Protein AF-A0A8X8WWY7-F1 (afdb_monomer_lite)

Organism: Salvia splendens (NCBI:txid180675)

Structure (mmCIF, N/CA/C/O backbone):
data_AF-A0A8X8WWY7-F1
#
_entry.id   AF-A0A8X8WWY7-F1
#
loop_
_atom_site.group_PDB
_atom_site.id
_atom_site.type_symbol
_atom_site.label_atom_id
_atom_site.label_alt_id
_atom_site.label_comp_id
_atom_site.label_asym_id
_atom_site.label_entity_id
_atom_site.label_seq_id
_atom_site.pdbx_PDB_ins_code
_atom_site.Cartn_x
_atom_site.Cartn_y
_atom_site.Cartn_z
_atom_site.occupancy
_atom_site.B_iso_or_equiv
_atom_site.auth_seq_id
_atom_site.auth_comp_id
_atom_site.auth_asym_id
_atom_site.auth_atom_id
_atom_site.pdbx_PDB_model_num
ATOM 1 N N . MET A 1 1 ? 3.625 68.767 -40.662 1.00 34.00 1 MET A N 1
ATOM 2 C CA . MET A 1 1 ? 3.073 67.729 -41.566 1.00 34.00 1 MET A CA 1
ATOM 3 C C . MET A 1 1 ? 3.555 66.376 -41.054 1.00 34.00 1 MET A C 1
ATOM 5 O O . MET A 1 1 ? 4.751 66.154 -41.041 1.00 34.00 1 MET A O 1
ATOM 9 N N . HIS A 1 2 ? 2.758 65.692 -40.233 1.00 29.50 2 HIS A N 1
ATOM 10 C CA . HIS A 1 2 ? 1.792 64.633 -40.585 1.00 29.50 2 HIS A CA 1
ATOM 11 C C . HIS A 1 2 ? 2.421 63.269 -40.965 1.00 29.50 2 HIS A C 1
ATOM 13 O O . HIS A 1 2 ? 2.896 63.104 -42.078 1.00 29.50 2 HIS A O 1
ATOM 19 N N . PHE A 1 3 ? 2.260 62.315 -40.025 1.00 39.91 3 PHE A N 1
ATOM 20 C CA . PHE A 1 3 ? 2.009 60.861 -40.161 1.00 39.91 3 PHE A CA 1
ATOM 21 C C . PHE A 1 3 ? 3.121 59.965 -40.753 1.00 39.91 3 PHE A C 1
ATOM 23 O O . PHE A 1 3 ? 3.539 60.133 -41.885 1.00 39.91 3 PHE A O 1
ATOM 30 N N . THR A 1 4 ? 3.543 58.870 -40.102 1.00 34.75 4 THR A N 1
ATOM 31 C CA . THR A 1 4 ? 2.694 57.677 -39.894 1.00 34.75 4 THR A CA 1
ATOM 32 C C . THR A 1 4 ? 3.312 56.623 -38.934 1.00 34.75 4 THR A C 1
ATOM 34 O O . THR A 1 4 ? 4.492 56.321 -39.046 1.00 34.75 4 THR A O 1
ATOM 37 N N . LYS A 1 5 ? 2.431 55.970 -38.138 1.00 39.78 5 LYS A N 1
ATOM 38 C CA . LYS A 1 5 ? 2.432 54.549 -37.665 1.00 39.78 5 LYS A CA 1
ATOM 39 C C . LYS A 1 5 ? 3.508 54.153 -36.626 1.00 39.78 5 LYS A C 1
ATOM 41 O O . LYS A 1 5 ? 4.650 53.934 -36.983 1.00 39.78 5 LYS A O 1
ATOM 46 N N . MET A 1 6 ? 3.260 53.983 -35.320 1.00 48.34 6 MET A N 1
ATOM 47 C CA . MET A 1 6 ? 2.175 53.307 -34.578 1.00 48.34 6 MET A CA 1
ATOM 48 C C . MET A 1 6 ? 1.858 51.890 -35.080 1.00 48.34 6 MET A C 1
ATOM 50 O O . MET A 1 6 ? 0.802 51.719 -35.670 1.00 48.34 6 MET A O 1
ATOM 54 N N . LYS A 1 7 ? 2.754 50.901 -34.869 1.00 43.75 7 LYS A N 1
ATOM 55 C CA . LYS A 1 7 ? 2.466 49.437 -34.907 1.00 43.75 7 LYS A CA 1
ATOM 56 C C . LYS A 1 7 ? 3.553 48.543 -34.250 1.00 43.75 7 LYS A C 1
ATOM 58 O O . LYS A 1 7 ? 3.789 47.442 -34.727 1.00 43.75 7 LYS A O 1
ATOM 63 N N . LEU A 1 8 ? 4.227 48.958 -33.168 1.00 46.22 8 LEU A N 1
ATOM 64 C CA . LEU A 1 8 ? 5.300 48.117 -32.587 1.00 46.22 8 LEU A CA 1
ATOM 65 C C . LEU A 1 8 ? 5.311 47.998 -31.056 1.00 46.22 8 LEU A C 1
ATOM 67 O O . LEU A 1 8 ? 6.353 47.739 -30.473 1.00 46.22 8 LEU A O 1
ATOM 71 N N . ALA A 1 9 ? 4.165 48.173 -30.395 1.00 45.25 9 ALA A N 1
ATOM 72 C CA . ALA A 1 9 ? 4.087 48.042 -28.933 1.00 45.25 9 ALA A CA 1
ATOM 73 C C . ALA A 1 9 ? 3.131 46.939 -28.444 1.00 45.25 9 ALA A C 1
ATOM 75 O O . ALA A 1 9 ? 3.275 46.471 -27.321 1.00 45.25 9 ALA A O 1
ATOM 76 N N . CYS A 1 10 ? 2.190 46.462 -29.270 1.00 44.66 10 CYS A N 1
ATOM 77 C CA . CYS A 1 10 ? 1.188 45.490 -28.806 1.00 44.66 10 CYS A CA 1
ATOM 78 C C . CYS A 1 10 ? 1.575 44.019 -29.020 1.00 44.66 10 CYS A C 1
ATOM 80 O O . CYS A 1 10 ? 0.963 43.158 -28.404 1.00 44.66 10 CYS A O 1
ATOM 82 N N . PHE A 1 11 ? 2.584 43.706 -29.840 1.00 41.56 11 PHE A N 1
ATOM 83 C CA . PHE A 1 11 ? 2.985 42.307 -30.058 1.00 41.56 11 PHE A CA 1
ATOM 84 C C . PHE A 1 11 ? 3.928 41.759 -28.979 1.00 41.56 11 PHE A C 1
ATOM 86 O O . PHE A 1 11 ? 3.969 40.553 -28.773 1.00 41.56 11 PHE A O 1
ATOM 93 N N . VAL A 1 12 ? 4.646 42.623 -28.253 1.00 45.94 12 VAL A N 1
ATOM 94 C CA . VAL A 1 12 ? 5.611 42.177 -27.231 1.00 45.94 12 VAL A CA 1
ATOM 95 C C . VAL A 1 12 ? 4.929 41.891 -25.884 1.00 45.94 12 VAL A C 1
ATOM 97 O O . VAL A 1 12 ? 5.375 41.026 -25.139 1.00 45.94 12 VAL A O 1
ATOM 100 N N . ALA A 1 13 ? 3.801 42.545 -25.590 1.00 45.25 13 ALA A N 1
ATOM 101 C CA . ALA A 1 13 ? 3.108 42.386 -24.309 1.00 45.25 13 ALA A CA 1
ATOM 102 C C . ALA A 1 13 ? 2.216 41.131 -24.225 1.00 45.25 13 ALA A C 1
ATOM 104 O O . ALA A 1 13 ? 2.013 40.605 -23.135 1.00 45.25 13 ALA A O 1
ATOM 105 N N . VAL A 1 14 ? 1.708 40.614 -25.352 1.00 46.47 14 VAL A N 1
ATOM 106 C CA . VAL A 1 14 ? 0.801 39.444 -25.345 1.00 46.47 14 VAL A CA 1
ATOM 107 C C . VAL A 1 14 ? 1.557 38.131 -25.106 1.00 46.47 14 VAL A C 1
ATOM 109 O O . VAL A 1 14 ? 0.990 37.186 -24.567 1.00 46.47 14 VAL A O 1
ATOM 112 N N . VAL A 1 15 ? 2.856 38.080 -25.414 1.00 48.69 15 VAL A N 1
ATOM 113 C CA . VAL A 1 15 ? 3.686 36.884 -25.186 1.00 48.69 15 VAL A CA 1
ATOM 114 C C . VAL A 1 15 ? 4.063 36.722 -23.705 1.00 48.69 15 VAL A C 1
ATOM 116 O O . VAL A 1 15 ? 4.272 35.606 -23.247 1.00 48.69 15 VAL A O 1
ATOM 119 N N . TYR A 1 16 ? 4.076 37.806 -22.922 1.00 44.72 16 TYR A N 1
ATOM 120 C CA . TYR A 1 16 ? 4.489 37.776 -21.511 1.00 44.72 16 TYR A CA 1
ATOM 121 C C . TYR A 1 16 ? 3.379 37.394 -20.515 1.00 44.72 16 TYR A C 1
ATOM 123 O O . TYR A 1 16 ? 3.664 37.230 -19.331 1.00 44.72 16 TYR A O 1
ATOM 131 N N . ALA A 1 17 ? 2.125 37.252 -20.962 1.00 49.03 17 ALA A N 1
ATOM 132 C CA . ALA A 1 17 ? 0.985 36.971 -20.080 1.00 49.03 17 ALA A CA 1
ATOM 133 C C . ALA A 1 17 ? 0.576 35.489 -20.019 1.00 49.03 17 ALA A C 1
ATOM 135 O O . ALA A 1 17 ? -0.199 35.112 -19.143 1.00 49.03 17 ALA A O 1
ATOM 136 N N . PHE A 1 18 ? 1.118 34.631 -20.886 1.00 54.12 18 PHE A N 1
ATOM 137 C CA . PHE A 1 18 ? 1.066 33.188 -20.664 1.00 54.12 18 PHE A CA 1
ATOM 138 C C . PHE A 1 18 ? 2.284 32.803 -19.834 1.00 54.12 18 PHE A C 1
ATOM 140 O O . PHE A 1 18 ? 3.313 32.381 -20.356 1.00 54.12 18 PHE A O 1
ATOM 147 N N . GLY A 1 19 ? 2.172 32.995 -18.517 1.00 52.19 19 GLY A N 1
ATOM 148 C CA . GLY A 1 19 ? 3.044 32.293 -17.590 1.00 52.19 19 GLY A CA 1
ATOM 149 C C . GLY A 1 19 ? 3.004 30.815 -17.961 1.00 52.19 19 GLY A C 1
ATOM 150 O O . GLY A 1 19 ? 1.925 30.225 -18.013 1.00 52.19 19 GLY A O 1
ATOM 151 N N . LEU A 1 20 ? 4.164 30.246 -18.286 1.00 45.72 20 LEU A N 1
ATOM 152 C CA . LEU A 1 20 ? 4.316 28.803 -18.363 1.00 45.72 20 LEU A CA 1
ATOM 153 C C . LEU A 1 20 ? 3.877 28.267 -17.003 1.00 45.72 20 LEU A C 1
ATOM 1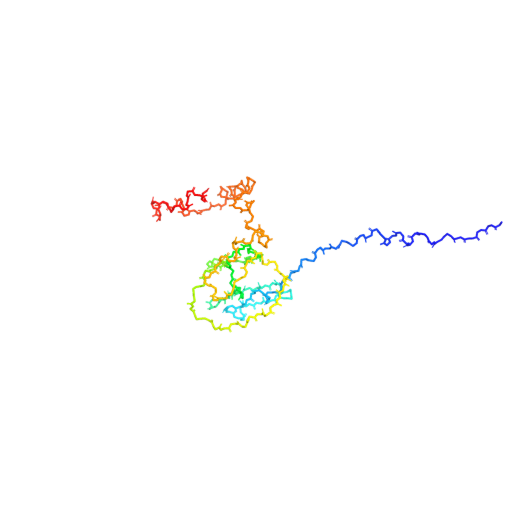55 O O . LEU A 1 20 ? 4.590 28.410 -16.009 1.00 45.72 20 LEU A O 1
ATOM 159 N N . VAL A 1 21 ? 2.674 27.697 -16.958 1.00 45.50 21 VAL A N 1
ATOM 160 C CA . VAL A 1 21 ? 2.319 26.733 -15.930 1.00 45.50 21 VAL A CA 1
ATOM 161 C C . VAL A 1 21 ? 3.284 25.589 -16.181 1.00 45.50 21 VAL A C 1
ATOM 163 O O . VAL A 1 21 ? 3.095 24.780 -17.085 1.00 45.50 21 VAL A O 1
ATOM 166 N N . VAL A 1 22 ? 4.402 25.610 -15.462 1.00 41.41 22 VAL A N 1
ATOM 167 C CA . VAL A 1 22 ? 5.227 24.426 -15.308 1.00 41.41 22 VAL A CA 1
ATOM 168 C C . VAL A 1 22 ? 4.346 23.511 -14.476 1.00 41.41 22 VAL A C 1
ATOM 170 O O . VAL A 1 22 ? 4.275 23.655 -13.255 1.00 41.41 22 VAL A O 1
ATOM 173 N N . ASP A 1 23 ? 3.581 22.651 -15.150 1.00 43.81 23 ASP A N 1
ATOM 174 C CA . ASP A 1 23 ? 3.091 21.441 -14.512 1.00 43.81 23 ASP A CA 1
ATOM 175 C C . ASP A 1 23 ? 4.332 20.826 -13.876 1.00 43.81 23 ASP A C 1
ATOM 177 O O . ASP A 1 23 ? 5.319 20.544 -14.565 1.00 43.81 23 ASP A O 1
ATOM 181 N N . GLY A 1 24 ? 4.345 20.755 -12.543 1.00 44.53 24 GLY A N 1
ATOM 182 C CA . GLY A 1 24 ? 5.385 20.027 -11.842 1.00 44.53 24 GLY A CA 1
ATOM 183 C C . GLY A 1 24 ? 5.360 18.638 -12.442 1.00 44.53 24 GLY A C 1
ATOM 184 O O . GLY A 1 24 ? 4.363 17.942 -12.271 1.00 44.53 24 GLY A O 1
ATOM 185 N N . ALA A 1 25 ? 6.386 18.296 -13.224 1.00 41.12 25 ALA A N 1
ATOM 186 C CA . ALA A 1 25 ? 6.457 17.012 -13.884 1.00 41.12 25 ALA A CA 1
ATOM 187 C C . ALA A 1 25 ? 6.321 15.961 -12.784 1.00 41.12 25 ALA A C 1
ATOM 189 O O . ALA A 1 25 ? 7.240 15.765 -11.987 1.00 41.12 25 ALA A O 1
ATOM 190 N N . SER A 1 26 ? 5.152 15.326 -12.696 1.00 46.41 26 SER A N 1
ATOM 191 C CA . SER A 1 26 ? 5.060 14.032 -12.058 1.00 46.41 26 SER A CA 1
ATOM 192 C C . SER A 1 26 ? 6.015 13.180 -12.868 1.00 46.41 26 SER A C 1
ATOM 194 O O . SER A 1 26 ? 5.757 12.900 -14.040 1.00 46.41 26 SER A O 1
ATOM 196 N N . ILE A 1 27 ? 7.172 12.872 -12.288 1.00 51.03 27 ILE A N 1
ATOM 197 C CA . ILE A 1 27 ? 8.062 11.865 -12.839 1.00 51.03 27 ILE A CA 1
ATOM 198 C C . ILE A 1 27 ? 7.296 10.551 -12.650 1.00 51.03 27 ILE A C 1
ATOM 200 O O . ILE A 1 27 ? 7.437 9.873 -11.632 1.00 51.03 27 ILE A O 1
ATOM 204 N N . ASP A 1 28 ? 6.368 10.287 -13.569 1.00 58.31 28 ASP A N 1
ATOM 205 C CA . ASP A 1 28 ? 5.605 9.057 -13.595 1.00 58.31 28 ASP A CA 1
ATOM 206 C C . ASP A 1 28 ? 6.540 7.954 -14.077 1.00 58.31 28 ASP A C 1
ATOM 208 O O . ASP A 1 28 ? 7.225 8.061 -15.096 1.00 58.31 28 ASP A O 1
ATOM 212 N N . ILE A 1 29 ? 6.573 6.920 -13.257 1.00 71.69 29 ILE A N 1
ATOM 213 C CA . ILE A 1 29 ? 7.580 5.878 -13.211 1.00 71.69 29 ILE A CA 1
ATOM 214 C C . ILE A 1 29 ? 7.246 4.794 -14.207 1.00 71.69 29 ILE A C 1
ATOM 216 O O . ILE A 1 29 ? 6.097 4.349 -14.238 1.00 71.69 29 ILE A O 1
ATOM 220 N N . ALA A 1 30 ? 8.223 4.336 -14.990 1.00 84.44 30 ALA A N 1
ATOM 221 C CA . ALA A 1 30 ? 7.996 3.124 -15.753 1.00 84.44 30 ALA A CA 1
ATOM 222 C C . ALA A 1 30 ? 7.945 1.947 -14.773 1.00 84.44 30 ALA A C 1
ATOM 224 O O . ALA A 1 30 ? 8.729 1.859 -13.829 1.00 84.44 30 ALA A O 1
ATOM 225 N N . PHE A 1 31 ? 7.022 1.015 -14.995 1.00 88.06 31 PHE A N 1
ATOM 226 C CA . PHE A 1 31 ? 6.865 -0.180 -14.170 1.00 88.06 31 PHE A CA 1
ATOM 227 C C . PHE A 1 31 ? 8.202 -0.892 -13.918 1.00 88.06 31 PHE A C 1
ATOM 229 O O . PHE A 1 31 ? 8.495 -1.286 -12.789 1.00 88.06 31 PHE A O 1
ATOM 236 N N . ASP A 1 32 ? 9.029 -0.993 -14.962 1.00 88.38 32 ASP A N 1
ATOM 237 C CA . ASP A 1 32 ? 10.300 -1.712 -14.933 1.00 88.38 32 ASP A CA 1
ATOM 238 C C . ASP A 1 32 ? 11.343 -1.073 -14.013 1.00 88.38 32 ASP A C 1
ATOM 240 O O . ASP A 1 32 ? 12.324 -1.728 -13.678 1.00 88.38 32 ASP A O 1
ATOM 244 N N . ASP A 1 33 ? 11.170 0.166 -13.567 1.00 84.06 33 ASP A N 1
ATOM 245 C CA . ASP A 1 33 ? 12.145 0.798 -12.676 1.00 84.06 33 ASP A CA 1
ATOM 246 C C . ASP A 1 33 ? 12.006 0.297 -11.231 1.00 84.06 33 ASP A C 1
ATOM 248 O O . ASP A 1 33 ? 12.960 0.333 -10.455 1.00 84.06 33 ASP A O 1
ATOM 252 N N . ILE A 1 34 ? 10.829 -0.225 -10.865 1.00 82.44 34 ILE A N 1
ATOM 253 C CA . ILE A 1 34 ? 10.488 -0.556 -9.472 1.00 82.44 34 ILE A CA 1
ATOM 254 C C . ILE A 1 34 ? 9.971 -1.979 -9.313 1.00 82.44 34 ILE A C 1
ATOM 256 O O . ILE A 1 34 ? 10.214 -2.611 -8.282 1.00 82.44 34 ILE A O 1
ATOM 260 N N . TYR A 1 35 ? 9.275 -2.496 -10.318 1.00 89.44 35 TYR A N 1
ATOM 261 C CA . TYR A 1 35 ? 8.605 -3.783 -10.263 1.00 89.44 35 TYR A CA 1
ATOM 262 C C . TYR A 1 35 ? 9.155 -4.748 -11.310 1.00 89.44 35 TYR A C 1
ATOM 264 O O . TYR A 1 35 ? 9.724 -4.366 -12.330 1.00 89.44 35 TYR A O 1
ATOM 272 N N . GLU A 1 36 ? 8.987 -6.033 -11.034 1.00 92.62 36 GLU A N 1
ATOM 273 C CA . GLU A 1 36 ? 9.234 -7.118 -11.972 1.00 92.62 36 GLU A CA 1
ATOM 274 C C . GLU A 1 36 ? 8.038 -8.072 -11.983 1.00 92.62 36 GLU A C 1
ATOM 276 O O . GLU A 1 36 ? 7.392 -8.297 -10.956 1.00 92.62 36 GLU A O 1
ATOM 281 N N . VAL A 1 37 ? 7.720 -8.629 -13.153 1.00 94.00 37 VAL A N 1
ATOM 282 C CA . VAL A 1 37 ? 6.692 -9.671 -13.263 1.00 94.00 37 VAL A CA 1
ATOM 283 C C . VAL A 1 37 ? 7.214 -10.930 -12.576 1.00 94.00 37 VAL A C 1
ATOM 285 O O . VAL A 1 37 ? 8.272 -11.440 -12.931 1.00 94.00 37 VAL A O 1
ATOM 288 N N . VAL A 1 38 ? 6.469 -11.429 -11.590 1.00 93.31 38 VAL A N 1
ATOM 289 C CA . VAL A 1 38 ? 6.845 -12.607 -10.795 1.00 93.31 38 VAL A CA 1
ATOM 290 C C . VAL A 1 38 ? 6.287 -13.879 -11.431 1.00 93.31 38 VAL A C 1
ATOM 292 O O . VAL A 1 38 ? 6.941 -14.918 -11.403 1.00 93.31 38 VAL A O 1
ATOM 295 N N . TRP A 1 39 ? 5.087 -13.812 -12.013 1.00 93.25 39 TRP A N 1
ATOM 296 C CA . TRP A 1 39 ? 4.436 -14.940 -12.684 1.00 93.25 39 TRP A CA 1
ATOM 297 C C . TRP A 1 39 ? 3.349 -14.460 -13.660 1.00 93.25 39 TRP A C 1
ATOM 299 O O . TRP A 1 39 ? 2.878 -13.327 -13.562 1.00 93.25 39 TRP A O 1
ATOM 309 N N . GLY A 1 40 ? 2.952 -15.329 -14.599 1.00 89.19 40 GLY A N 1
ATOM 310 C CA . GLY A 1 40 ? 1.936 -15.015 -15.613 1.00 89.19 40 GLY A CA 1
ATOM 311 C C . GLY A 1 40 ? 2.438 -14.055 -16.692 1.00 89.19 40 GLY A C 1
ATOM 312 O O . GLY A 1 40 ? 1.779 -13.071 -16.982 1.00 89.19 40 GLY A O 1
ATOM 313 N N . GLY A 1 41 ? 3.632 -14.284 -17.250 1.00 88.94 41 GLY A N 1
ATOM 314 C CA . GLY A 1 41 ? 4.323 -13.331 -18.133 1.00 88.94 41 GLY A CA 1
ATOM 315 C C . GLY A 1 41 ? 3.468 -12.740 -19.263 1.00 88.94 41 GLY A C 1
ATOM 316 O O . GLY A 1 41 ? 3.348 -11.525 -19.366 1.00 88.94 41 GLY A O 1
ATOM 317 N N . ASP A 1 42 ? 2.839 -13.585 -20.077 1.00 93.31 42 ASP A N 1
ATOM 318 C CA . ASP A 1 42 ? 1.907 -13.186 -21.147 1.00 93.31 42 ASP A CA 1
ATOM 319 C C . ASP A 1 42 ? 0.554 -12.660 -20.623 1.00 93.31 42 ASP A C 1
ATOM 321 O O . ASP A 1 42 ? -0.207 -12.031 -21.361 1.00 93.31 42 ASP A O 1
ATOM 325 N N . HIS A 1 43 ? 0.294 -12.850 -19.329 1.00 94.31 43 HIS A N 1
ATOM 326 C CA . HIS A 1 43 ? -0.856 -12.338 -18.593 1.00 94.31 43 HIS A CA 1
ATOM 327 C C . HIS A 1 43 ? -0.662 -10.908 -18.043 1.00 94.31 43 HIS A C 1
ATOM 329 O O . HIS A 1 43 ? -1.511 -10.387 -17.310 1.00 94.31 43 HIS A O 1
ATOM 335 N N . VAL A 1 44 ? 0.432 -10.239 -18.433 1.00 95.00 44 VAL A N 1
ATOM 336 C CA . VAL A 1 44 ? 0.724 -8.835 -18.111 1.00 95.00 44 VAL A CA 1
ATOM 337 C C . VAL A 1 44 ? 0.935 -8.029 -19.390 1.00 95.00 44 VAL A C 1
ATOM 339 O O . VAL A 1 44 ? 1.885 -8.248 -20.138 1.00 95.00 44 VAL A O 1
ATOM 342 N N . ASN A 1 45 ? 0.077 -7.036 -19.608 1.00 93.00 45 ASN A N 1
ATOM 343 C CA . ASN A 1 45 ? 0.206 -6.071 -20.694 1.00 93.00 45 ASN A CA 1
ATOM 344 C C . ASN A 1 45 ? 0.635 -4.711 -20.150 1.00 93.00 45 ASN A C 1
ATOM 346 O O . ASN A 1 45 ? 0.139 -4.256 -19.121 1.00 93.00 45 ASN A O 1
ATOM 350 N N . PHE A 1 46 ? 1.512 -4.030 -20.879 1.00 92.56 46 PHE A N 1
ATOM 351 C CA . PHE A 1 46 ? 1.963 -2.692 -20.521 1.00 92.56 46 PHE A CA 1
ATOM 352 C C . PHE A 1 46 ? 1.365 -1.647 -21.453 1.00 92.56 46 PHE A C 1
ATOM 354 O O . PHE A 1 46 ? 1.432 -1.776 -22.675 1.00 92.56 46 PHE A O 1
ATOM 361 N N . LEU A 1 47 ? 0.807 -0.594 -20.867 1.00 90.25 47 LEU A N 1
ATOM 362 C CA . LEU A 1 47 ? 0.198 0.531 -21.568 1.00 90.25 47 LEU A CA 1
ATOM 363 C C . LEU A 1 47 ? 0.935 1.824 -21.194 1.00 90.25 47 LEU A C 1
ATOM 365 O O . LEU A 1 47 ? 1.721 1.847 -20.245 1.00 90.25 47 LEU A O 1
ATOM 369 N N . ASN A 1 48 ? 0.689 2.900 -21.946 1.00 89.56 48 ASN A N 1
ATOM 370 C CA . ASN A 1 48 ? 1.183 4.246 -21.632 1.00 89.56 48 ASN A CA 1
ATOM 371 C C . ASN A 1 48 ? 2.689 4.288 -21.324 1.00 89.56 48 ASN A C 1
ATOM 373 O O . ASN A 1 48 ? 3.093 4.757 -20.267 1.00 89.56 48 ASN A O 1
ATOM 377 N N . GLU A 1 49 ? 3.514 3.763 -22.238 1.00 87.56 49 GLU A N 1
ATOM 378 C CA . GLU A 1 49 ? 4.979 3.703 -22.068 1.00 87.56 49 GLU A CA 1
ATOM 379 C C . GLU A 1 49 ? 5.398 2.921 -20.808 1.00 87.56 49 GLU A C 1
ATOM 381 O O . GLU A 1 49 ? 6.337 3.288 -20.112 1.00 87.56 49 GLU A O 1
ATOM 386 N N . ARG A 1 50 ? 4.679 1.828 -20.513 1.00 89.06 50 ARG A N 1
ATOM 387 C CA . ARG A 1 50 ? 4.862 0.979 -19.323 1.00 89.06 50 ARG A CA 1
ATOM 388 C C . ARG A 1 50 ? 4.590 1.668 -17.987 1.00 89.06 50 ARG A C 1
ATOM 390 O O . ARG A 1 50 ? 4.983 1.138 -16.953 1.00 89.06 50 ARG A O 1
ATOM 397 N N . ARG A 1 51 ? 3.881 2.797 -17.976 1.00 85.31 51 ARG A N 1
ATOM 398 C CA . ARG A 1 51 ? 3.385 3.405 -16.730 1.00 85.31 51 ARG A CA 1
ATOM 399 C C . ARG A 1 51 ? 2.193 2.655 -16.140 1.00 85.31 51 ARG A C 1
ATOM 401 O O . ARG A 1 51 ? 2.011 2.656 -14.929 1.00 85.31 51 ARG A O 1
ATOM 408 N N . ASP A 1 52 ? 1.430 1.971 -16.989 1.00 89.94 52 ASP A N 1
ATOM 409 C CA . ASP A 1 52 ? 0.274 1.186 -16.573 1.00 89.94 52 ASP A CA 1
ATOM 410 C C . ASP A 1 52 ? 0.520 -0.297 -16.849 1.00 89.94 52 ASP A C 1
ATOM 412 O O . ASP A 1 52 ? 0.811 -0.692 -17.982 1.00 89.94 52 ASP A O 1
ATOM 416 N N . ALA A 1 53 ? 0.358 -1.122 -15.816 1.00 93.44 53 ALA A N 1
ATOM 417 C CA . ALA A 1 53 ? 0.348 -2.573 -15.934 1.00 93.44 53 ALA A CA 1
ATOM 418 C C . ALA A 1 53 ? -1.100 -3.077 -15.882 1.00 93.44 53 ALA A C 1
ATOM 420 O O . ALA A 1 53 ? -1.821 -2.852 -14.909 1.00 93.44 53 ALA A O 1
ATOM 421 N N . GLN A 1 54 ? -1.525 -3.768 -16.935 1.00 95.19 54 GLN A N 1
ATOM 422 C CA . GLN A 1 54 ? -2.804 -4.456 -17.000 1.00 95.19 54 GLN A CA 1
ATOM 423 C C . GLN A 1 54 ? -2.578 -5.950 -16.803 1.00 95.19 54 GLN A C 1
ATOM 425 O O . GLN A 1 54 ? -1.939 -6.607 -17.623 1.00 95.19 54 GLN A O 1
ATOM 430 N N . LEU A 1 55 ? -3.136 -6.478 -15.720 1.00 95.00 55 LEU A N 1
ATOM 431 C CA . LEU A 1 55 ? -3.119 -7.902 -15.420 1.00 95.00 55 LEU A CA 1
ATOM 432 C C . LEU A 1 55 ? -4.427 -8.498 -15.916 1.00 95.00 55 LEU A C 1
ATOM 434 O O . LEU A 1 55 ? -5.493 -7.901 -15.739 1.00 95.00 55 LEU A O 1
ATOM 438 N N . TRP A 1 56 ? -4.346 -9.675 -16.517 1.00 90.88 56 TRP A N 1
ATOM 439 C CA . TRP A 1 56 ? -5.523 -10.449 -16.875 1.00 90.88 56 TRP A CA 1
ATOM 440 C C . TRP A 1 56 ? -5.413 -11.877 -16.344 1.00 90.88 56 TRP A C 1
ATOM 442 O O . TRP A 1 56 ? -4.356 -12.328 -15.913 1.00 90.88 56 TRP A O 1
ATOM 452 N N . MET A 1 57 ? -6.556 -12.549 -16.278 1.00 91.88 57 MET A N 1
ATOM 453 C CA . MET A 1 57 ? -6.687 -13.897 -15.746 1.00 91.88 57 MET A CA 1
ATOM 454 C C . MET A 1 57 ? -7.646 -14.668 -16.640 1.00 91.88 57 MET A C 1
ATOM 456 O O . MET A 1 57 ? -8.641 -14.113 -17.115 1.00 91.88 57 MET A O 1
ATOM 460 N N . ASP A 1 58 ? -7.347 -15.938 -16.844 1.00 91.31 58 ASP A N 1
ATOM 461 C CA . ASP A 1 58 ? -8.215 -16.907 -17.488 1.00 91.31 58 ASP A CA 1
ATOM 462 C C . ASP A 1 58 ? -8.466 -18.092 -16.531 1.00 91.31 58 ASP A C 1
ATOM 464 O O . ASP A 1 58 ? -7.995 -18.083 -15.390 1.00 91.31 58 ASP A O 1
ATOM 468 N N . PRO A 1 59 ? -9.260 -19.106 -16.918 1.00 93.00 59 PRO A N 1
ATOM 469 C CA . PRO A 1 59 ? -9.542 -20.237 -16.035 1.00 93.00 59 PRO A CA 1
ATOM 470 C C . PRO A 1 59 ? -8.317 -21.064 -15.609 1.00 93.00 59 PRO A C 1
ATOM 472 O O . PRO A 1 59 ? -8.431 -21.850 -14.670 1.00 93.00 59 PRO A O 1
ATOM 475 N N . ALA A 1 60 ? -7.185 -20.949 -16.304 1.00 90.25 60 ALA A N 1
ATOM 476 C CA . ALA A 1 60 ? -5.979 -21.730 -16.056 1.00 90.25 60 ALA A CA 1
ATOM 477 C C . ALA A 1 60 ? -4.892 -20.925 -15.328 1.00 90.25 60 ALA A C 1
ATOM 479 O O . ALA A 1 60 ? -4.173 -21.493 -14.501 1.00 90.25 60 ALA A O 1
ATOM 480 N N . TYR A 1 61 ? -4.773 -19.624 -15.607 1.00 92.38 61 TYR A N 1
ATOM 481 C CA . TYR A 1 61 ? -3.677 -18.788 -15.125 1.00 92.38 61 TYR A CA 1
ATOM 482 C C . TYR A 1 61 ? -4.133 -17.372 -14.766 1.00 92.38 61 TYR A C 1
ATOM 484 O O . TYR A 1 61 ? -5.091 -16.834 -15.309 1.00 92.38 61 TYR A O 1
ATOM 492 N N . GLY A 1 62 ? -3.391 -16.743 -13.858 1.00 93.31 62 GLY A N 1
ATOM 493 C CA . GLY A 1 62 ? -3.457 -15.306 -13.584 1.00 93.31 62 GLY A CA 1
ATOM 494 C C . GLY A 1 62 ? -2.104 -14.636 -13.818 1.00 93.31 62 GLY A C 1
ATOM 495 O O . GLY A 1 62 ? -1.226 -15.205 -14.468 1.00 93.31 62 GLY A O 1
ATOM 496 N N . ALA A 1 63 ? -1.906 -13.471 -13.203 1.00 95.69 63 ALA A N 1
ATOM 497 C CA . ALA A 1 63 ? -0.627 -12.774 -13.208 1.00 95.69 63 ALA A CA 1
ATOM 498 C C . ALA A 1 63 ? -0.317 -12.093 -11.878 1.00 95.69 63 ALA A C 1
ATOM 500 O O . ALA A 1 63 ? -1.212 -11.748 -11.103 1.00 95.69 63 ALA A O 1
ATOM 501 N N . GLY A 1 64 ? 0.968 -11.824 -11.656 1.00 94.19 64 GLY A N 1
ATOM 502 C CA . GLY A 1 64 ? 1.413 -11.012 -10.536 1.00 94.19 64 GLY A CA 1
ATOM 503 C C . GLY A 1 64 ? 2.803 -10.435 -10.743 1.00 94.19 64 GLY A C 1
ATOM 504 O O . GLY A 1 64 ? 3.650 -10.992 -11.442 1.00 94.19 64 GLY A O 1
ATOM 505 N N . PHE A 1 65 ? 3.042 -9.306 -10.091 1.00 94.31 65 PHE A N 1
ATOM 506 C CA . PHE A 1 65 ? 4.325 -8.623 -10.059 1.00 94.31 65 PHE A CA 1
ATOM 507 C C . PHE A 1 65 ? 4.702 -8.262 -8.625 1.00 94.31 65 PHE A C 1
ATOM 509 O O . PHE A 1 65 ? 3.852 -8.228 -7.736 1.00 94.31 65 PHE A O 1
ATOM 516 N N . GLY A 1 66 ? 5.986 -8.013 -8.402 1.00 91.62 66 GLY A N 1
ATOM 517 C CA . GLY A 1 66 ? 6.551 -7.703 -7.094 1.00 91.62 66 GLY A CA 1
ATOM 518 C C . GLY A 1 66 ? 7.632 -6.643 -7.209 1.00 91.62 66 GLY A C 1
ATOM 519 O O . GLY A 1 66 ? 8.140 -6.381 -8.300 1.00 91.62 66 GLY A O 1
ATOM 520 N N . SER A 1 67 ? 7.950 -5.983 -6.098 1.00 89.19 67 SER A N 1
ATOM 521 C CA . SER A 1 67 ? 9.011 -4.982 -6.085 1.00 89.19 67 SER A CA 1
ATOM 522 C C . SER A 1 67 ? 10.375 -5.631 -6.309 1.00 89.19 67 SER A C 1
ATOM 524 O O . SER A 1 67 ? 10.671 -6.700 -5.772 1.00 89.19 67 SER A O 1
ATOM 526 N N . LYS A 1 68 ? 11.238 -4.953 -7.067 1.00 86.12 68 LYS A N 1
ATOM 527 C CA . LYS A 1 68 ? 12.621 -5.387 -7.298 1.00 86.12 68 LYS A CA 1
ATOM 528 C C . LYS A 1 68 ? 13.464 -5.327 -6.028 1.00 86.12 68 LYS A C 1
ATOM 530 O O . LYS A 1 68 ? 14.384 -6.129 -5.870 1.00 86.12 68 LYS A O 1
ATOM 535 N N . LEU A 1 69 ? 13.158 -4.386 -5.136 1.00 83.94 69 LEU A N 1
AT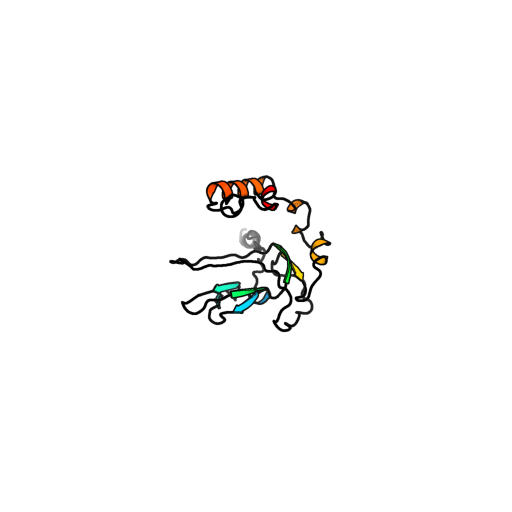OM 536 C CA . LEU A 1 69 ? 13.835 -4.190 -3.856 1.00 83.94 69 LEU A CA 1
ATOM 537 C C . LEU A 1 69 ? 12.952 -4.621 -2.684 1.00 83.94 69 LEU A C 1
ATOM 539 O O . LEU A 1 69 ? 11.723 -4.656 -2.785 1.00 83.94 69 LEU A O 1
ATOM 543 N N . ASN A 1 70 ? 13.611 -4.910 -1.563 1.00 85.06 70 ASN A N 1
ATOM 544 C CA . ASN A 1 70 ? 12.964 -5.010 -0.263 1.00 85.06 70 ASN A CA 1
ATOM 545 C C . ASN A 1 70 ? 12.947 -3.624 0.390 1.00 85.06 70 ASN A C 1
ATOM 547 O O . ASN A 1 70 ? 13.796 -2.783 0.094 1.00 85.06 70 ASN A O 1
ATOM 551 N N . TYR A 1 71 ? 12.004 -3.395 1.300 1.00 85.69 71 TYR A N 1
ATOM 552 C CA . TYR A 1 71 ? 11.878 -2.121 2.004 1.00 85.69 71 TYR A CA 1
ATOM 553 C C . TYR A 1 71 ? 11.677 -2.357 3.497 1.00 85.69 71 TYR A C 1
ATOM 555 O O . TYR A 1 71 ? 10.909 -3.237 3.881 1.00 85.69 71 TYR A O 1
ATOM 563 N N . GLY A 1 72 ? 12.362 -1.575 4.334 1.00 87.19 72 GLY A N 1
ATOM 564 C CA . GLY A 1 72 ? 12.251 -1.684 5.795 1.00 87.19 72 GLY A CA 1
ATOM 565 C C . GLY A 1 72 ? 11.109 -0.860 6.388 1.00 87.19 72 GLY A C 1
ATOM 566 O O . GLY A 1 72 ? 10.519 -1.242 7.395 1.00 87.19 72 GLY A O 1
ATOM 567 N N . SER A 1 73 ? 10.789 0.271 5.759 1.00 87.75 73 SER A N 1
ATOM 568 C CA . SER A 1 73 ? 9.675 1.153 6.117 1.00 87.75 73 SER A CA 1
ATOM 569 C C . SER A 1 73 ? 9.312 2.037 4.924 1.00 87.75 73 SER A C 1
ATOM 571 O O . SER A 1 73 ? 10.132 2.225 4.021 1.00 87.75 73 SER A O 1
ATOM 573 N N . GLY A 1 74 ? 8.094 2.581 4.893 1.00 88.25 74 GLY A N 1
ATOM 574 C CA . GLY A 1 74 ? 7.703 3.517 3.846 1.00 88.25 74 GLY A CA 1
ATOM 575 C C . GLY A 1 74 ? 6.207 3.742 3.680 1.00 88.25 74 GLY A C 1
ATOM 576 O O . GLY A 1 74 ? 5.371 3.061 4.263 1.00 88.25 74 GLY A O 1
ATOM 57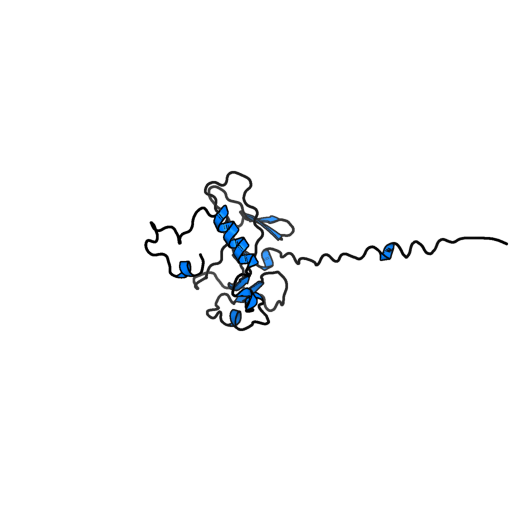7 N N . PHE A 1 75 ? 5.895 4.701 2.820 1.00 87.56 75 PHE A N 1
ATOM 578 C CA . PHE A 1 75 ? 4.615 4.943 2.191 1.00 87.56 75 PHE A CA 1
ATOM 579 C C . PHE A 1 75 ? 4.632 4.372 0.768 1.00 87.56 75 PHE A C 1
ATOM 581 O O . PHE A 1 75 ? 5.318 4.887 -0.121 1.00 87.56 75 PHE A O 1
ATOM 588 N N . ILE A 1 76 ? 3.860 3.305 0.564 1.00 86.31 76 ILE A N 1
ATOM 589 C CA . ILE A 1 76 ? 3.722 2.620 -0.722 1.00 86.31 76 ILE A CA 1
ATOM 590 C C . ILE A 1 76 ? 2.321 2.898 -1.259 1.00 86.31 76 ILE A C 1
ATOM 592 O O . ILE A 1 76 ? 1.327 2.667 -0.574 1.00 86.31 76 ILE A O 1
ATOM 596 N N . HIS A 1 77 ? 2.242 3.401 -2.486 1.00 86.88 77 HIS A N 1
ATOM 597 C CA . HIS A 1 77 ? 0.992 3.830 -3.101 1.00 86.88 77 HIS A CA 1
ATOM 598 C C . HIS A 1 77 ? 0.885 3.296 -4.530 1.00 86.88 77 HIS A C 1
ATOM 600 O O . HIS A 1 77 ? 1.846 3.349 -5.296 1.00 86.88 77 HIS A O 1
ATOM 606 N N . MET A 1 78 ? -0.315 2.843 -4.896 1.00 87.19 78 MET A N 1
ATOM 607 C CA . MET A 1 78 ? -0.655 2.375 -6.235 1.00 87.19 78 MET A CA 1
ATOM 608 C C . MET A 1 78 ? -2.056 2.857 -6.611 1.00 87.19 78 MET A C 1
ATOM 610 O O . MET A 1 78 ? -2.974 2.827 -5.789 1.00 87.19 78 MET A O 1
ATOM 614 N N . ARG A 1 79 ? -2.235 3.275 -7.867 1.00 89.94 79 ARG A N 1
ATOM 615 C CA . ARG A 1 79 ? -3.564 3.526 -8.434 1.00 89.94 79 ARG A CA 1
ATOM 616 C C . ARG A 1 79 ? -4.074 2.228 -9.045 1.00 89.94 79 ARG A C 1
ATOM 618 O O . ARG A 1 79 ? -3.411 1.654 -9.899 1.00 89.94 79 ARG A O 1
ATOM 625 N N . ILE A 1 80 ? -5.239 1.772 -8.598 1.00 93.06 80 ILE A N 1
ATOM 626 C CA . ILE A 1 80 ? -5.818 0.492 -9.014 1.00 93.06 80 ILE A CA 1
ATOM 627 C C . ILE A 1 80 ? -7.181 0.750 -9.645 1.00 93.06 80 ILE A C 1
ATOM 629 O O . ILE A 1 80 ? -8.030 1.417 -9.053 1.00 93.06 80 ILE A O 1
ATOM 633 N N . LYS A 1 81 ? -7.400 0.183 -10.833 1.00 94.00 81 LYS A N 1
ATOM 634 C CA . LYS A 1 81 ? -8.723 0.063 -11.447 1.00 94.00 81 LYS A CA 1
ATOM 635 C C . LYS A 1 81 ? -9.138 -1.405 -11.413 1.00 94.00 81 LYS A C 1
ATOM 637 O O . LYS A 1 81 ? -8.432 -2.251 -11.954 1.00 94.00 81 LYS A O 1
ATOM 642 N N . LEU A 1 82 ? -10.266 -1.690 -10.768 1.00 94.00 82 LEU A N 1
ATOM 643 C CA . LEU A 1 82 ? -10.819 -3.042 -10.688 1.00 94.00 82 LEU A CA 1
ATOM 644 C C . LEU A 1 82 ? -11.465 -3.462 -12.023 1.00 94.00 82 LEU A C 1
ATOM 646 O O . LEU A 1 82 ? -11.837 -2.583 -12.811 1.00 94.00 82 LEU A O 1
ATOM 650 N N . PRO A 1 83 ? -11.613 -4.779 -12.276 1.00 92.88 83 PRO A N 1
ATOM 651 C CA . PRO A 1 83 ? -12.385 -5.285 -13.408 1.00 92.88 83 PRO A CA 1
ATOM 652 C C . PRO A 1 83 ? -13.777 -4.642 -13.472 1.00 92.88 83 PRO A C 1
ATOM 654 O O . PRO A 1 83 ? -14.447 -4.486 -12.454 1.00 92.88 83 PRO A O 1
ATOM 657 N N . ASP A 1 84 ? -14.212 -4.260 -14.672 1.00 91.31 84 ASP A N 1
ATOM 658 C CA . ASP A 1 84 ? -15.469 -3.534 -14.910 1.00 91.31 84 ASP A CA 1
ATOM 659 C C . ASP A 1 84 ? -16.672 -4.453 -15.190 1.00 91.31 84 ASP A C 1
ATOM 661 O O . ASP A 1 84 ? -17.781 -3.977 -15.441 1.00 91.31 84 ASP A O 1
ATOM 665 N N . LYS A 1 85 ? -16.458 -5.772 -15.133 1.00 92.31 85 LYS A N 1
ATOM 666 C CA . LYS A 1 85 ? -17.458 -6.826 -15.351 1.00 92.31 85 LYS A CA 1
ATOM 667 C C . LYS A 1 85 ? -17.592 -7.724 -14.120 1.00 92.31 85 LYS A C 1
ATOM 669 O O . LYS A 1 85 ? -16.956 -7.493 -13.091 1.00 92.31 85 LYS A O 1
ATOM 674 N N . ASP A 1 86 ? -18.439 -8.747 -14.239 1.00 93.69 86 ASP A N 1
ATOM 675 C CA . ASP A 1 86 ? -18.581 -9.779 -13.215 1.00 93.69 86 ASP A CA 1
ATOM 676 C C . ASP A 1 86 ? -17.209 -10.355 -12.839 1.00 93.69 86 ASP A C 1
ATOM 678 O O . ASP A 1 86 ? -16.435 -10.805 -13.685 1.00 93.69 86 ASP A O 1
ATOM 682 N N . SER A 1 87 ? -16.913 -10.254 -11.551 1.00 94.62 87 SER A N 1
ATOM 683 C CA . SER A 1 87 ? -15.644 -10.591 -10.915 1.00 94.62 87 SER A CA 1
ATOM 684 C C . SER A 1 87 ? -15.876 -11.440 -9.664 1.00 94.62 87 SER A C 1
ATOM 686 O O . SER A 1 87 ? -15.011 -11.515 -8.791 1.00 94.62 87 SER A O 1
ATOM 688 N N . ALA A 1 88 ? -17.039 -12.095 -9.555 1.00 95.94 88 ALA A N 1
ATOM 689 C CA . ALA A 1 88 ? -17.315 -13.020 -8.466 1.00 95.94 88 ALA A CA 1
ATOM 690 C C . ALA A 1 88 ? -16.206 -14.087 -8.367 1.00 95.94 88 ALA A C 1
ATOM 692 O O . ALA A 1 88 ? -15.906 -14.793 -9.327 1.00 95.94 88 ALA A O 1
ATOM 693 N N . GLY A 1 89 ? -15.575 -14.181 -7.194 1.00 93.62 89 GLY A N 1
ATOM 694 C CA . GLY A 1 89 ? -14.470 -15.112 -6.936 1.00 93.62 89 GLY A CA 1
ATOM 695 C C . GLY A 1 89 ? -13.084 -14.646 -7.406 1.00 93.62 89 GLY A C 1
ATOM 696 O O . GLY A 1 89 ? -12.103 -15.322 -7.109 1.00 93.62 89 GLY A O 1
ATOM 697 N N . VAL A 1 90 ? -12.970 -13.497 -8.081 1.00 93.56 90 VAL A N 1
ATOM 698 C CA . VAL A 1 90 ? -11.684 -12.899 -8.472 1.00 93.56 90 VAL A CA 1
ATOM 699 C C . VAL A 1 90 ? -11.178 -11.979 -7.362 1.00 93.56 90 VAL A C 1
ATOM 701 O O . VAL A 1 90 ? -11.926 -11.157 -6.836 1.00 93.56 90 VAL A O 1
ATOM 704 N N . VAL A 1 91 ? -9.889 -12.075 -7.027 1.00 95.12 91 VAL A N 1
ATOM 705 C CA . VAL A 1 91 ? -9.242 -11.206 -6.034 1.00 95.12 91 VAL A CA 1
ATOM 706 C C . VAL A 1 91 ? -8.124 -10.407 -6.695 1.00 95.12 91 VAL A C 1
ATOM 708 O O . VAL A 1 91 ? -7.142 -10.971 -7.170 1.00 95.12 91 VAL A O 1
ATOM 711 N N . THR A 1 92 ? -8.246 -9.080 -6.684 1.00 95.25 92 THR A N 1
ATOM 712 C CA . THR A 1 92 ? -7.137 -8.166 -6.987 1.00 95.25 92 THR A CA 1
ATOM 713 C C . THR A 1 92 ? -6.453 -7.784 -5.679 1.00 95.25 92 THR A C 1
ATOM 715 O O . THR A 1 92 ? -7.088 -7.200 -4.803 1.00 95.25 92 THR A O 1
ATOM 718 N N . ALA A 1 93 ? -5.168 -8.113 -5.539 1.00 95.50 93 ALA A N 1
ATOM 719 C CA . ALA A 1 93 ? -4.423 -7.910 -4.301 1.00 95.50 93 ALA A CA 1
ATOM 720 C C . ALA A 1 93 ? -3.267 -6.918 -4.483 1.00 95.50 93 ALA A C 1
ATOM 722 O O . ALA A 1 93 ? -2.534 -6.964 -5.467 1.00 95.50 93 ALA A O 1
ATOM 723 N N . PHE A 1 94 ? -3.082 -6.056 -3.487 1.00 93.75 94 PHE A N 1
ATOM 724 C CA . PHE A 1 94 ? -1.909 -5.206 -3.315 1.00 93.75 94 PHE A CA 1
ATOM 725 C C . PHE A 1 94 ? -1.491 -5.297 -1.851 1.00 93.75 94 PHE A C 1
ATOM 727 O O . PHE A 1 94 ? -2.274 -4.964 -0.963 1.00 93.75 94 PHE A O 1
ATOM 734 N N . TYR A 1 95 ? -0.303 -5.837 -1.597 1.00 93.75 95 TYR A N 1
ATOM 735 C CA . TYR A 1 95 ? 0.110 -6.238 -0.259 1.00 93.75 95 TYR A CA 1
ATOM 736 C C . TYR A 1 95 ? 1.634 -6.206 -0.118 1.00 93.75 95 TYR A C 1
ATOM 738 O O . TYR A 1 95 ? 2.365 -6.322 -1.100 1.00 93.75 95 TYR A O 1
ATOM 746 N N . GLY A 1 96 ? 2.106 -6.047 1.120 1.00 89.62 96 GLY A N 1
ATOM 747 C CA . GLY A 1 96 ? 3.507 -6.228 1.490 1.00 89.62 96 GLY A CA 1
ATOM 748 C C . GLY A 1 96 ? 3.717 -7.598 2.129 1.00 89.62 96 GLY A C 1
ATOM 749 O O . GLY A 1 96 ? 2.847 -8.087 2.848 1.00 89.62 96 GLY A O 1
ATOM 750 N N . VAL A 1 97 ? 4.873 -8.212 1.884 1.00 84.31 97 VAL A N 1
ATOM 751 C CA . VAL A 1 97 ? 5.276 -9.466 2.535 1.00 84.31 97 VAL A CA 1
ATOM 752 C C . VAL A 1 97 ? 6.676 -9.346 3.098 1.00 84.31 97 VAL A C 1
ATOM 754 O O . VAL A 1 97 ? 7.556 -8.742 2.486 1.00 84.31 97 VAL A O 1
ATOM 757 N N . GLN A 1 98 ? 6.899 -9.976 4.246 1.00 77.75 98 GLN A N 1
ATOM 758 C CA . GLN A 1 98 ? 8.247 -10.220 4.725 1.00 77.75 98 GLN A CA 1
ATOM 759 C C . GLN A 1 98 ? 8.807 -11.431 3.979 1.00 77.75 98 GLN A C 1
ATOM 761 O O . GLN A 1 98 ? 8.298 -12.545 4.111 1.00 77.75 98 GLN A O 1
ATOM 766 N N . LYS A 1 99 ? 9.859 -11.224 3.189 1.00 66.62 99 LYS A N 1
ATOM 767 C CA . LYS A 1 99 ? 10.588 -12.324 2.562 1.00 66.62 99 LYS A CA 1
ATOM 768 C C . LYS A 1 99 ? 11.601 -12.869 3.571 1.00 66.62 99 LYS A C 1
ATOM 770 O O . LYS A 1 99 ? 12.543 -12.170 3.922 1.00 66.62 99 LYS A O 1
ATOM 775 N N . GLN A 1 100 ? 11.393 -14.091 4.055 1.00 56.34 100 GLN A N 1
ATOM 776 C CA . GLN A 1 100 ? 12.444 -14.858 4.732 1.00 56.34 100 GLN A CA 1
ATOM 777 C C . GLN A 1 100 ? 13.295 -15.546 3.657 1.00 56.34 100 GLN A C 1
ATOM 779 O O . GLN A 1 100 ? 12.745 -16.042 2.671 1.00 56.34 100 GLN A O 1
ATOM 784 N N . ASP A 1 101 ? 14.622 -15.527 3.801 1.00 50.19 101 ASP A N 1
ATOM 785 C CA . ASP A 1 101 ? 15.536 -16.060 2.789 1.00 50.19 101 ASP A CA 1
ATOM 786 C C . ASP A 1 101 ? 15.230 -17.529 2.460 1.00 50.19 101 ASP A C 1
ATOM 788 O O . ASP A 1 101 ? 15.267 -18.416 3.312 1.00 50.19 101 ASP A O 1
ATOM 792 N N . GLY A 1 102 ? 14.912 -17.768 1.186 1.00 46.50 102 GLY A N 1
ATOM 793 C CA . GLY A 1 102 ? 14.474 -19.055 0.662 1.00 46.50 102 GLY A CA 1
ATOM 794 C C . GLY A 1 102 ? 14.230 -18.996 -0.846 1.00 46.50 102 GLY A C 1
ATOM 795 O O . GLY A 1 102 ? 13.105 -18.825 -1.296 1.00 46.50 102 GLY A O 1
ATOM 796 N N . HIS A 1 103 ? 15.315 -19.145 -1.611 1.00 43.03 103 HIS A N 1
ATOM 797 C CA . HIS A 1 103 ? 15.343 -19.569 -3.018 1.00 43.03 103 HIS A CA 1
ATOM 798 C C . HIS A 1 103 ? 14.697 -18.654 -4.080 1.00 43.03 103 HIS A C 1
ATOM 800 O O . HIS A 1 103 ? 13.724 -19.041 -4.704 1.00 43.03 103 HIS A O 1
ATOM 806 N N . TRP A 1 104 ? 15.306 -17.500 -4.380 1.00 41.12 104 TRP A N 1
ATOM 807 C CA . TRP A 1 104 ? 15.335 -16.948 -5.749 1.00 41.12 104 TRP A CA 1
ATOM 808 C C . TRP A 1 104 ? 16.679 -16.237 -5.958 1.00 41.12 104 TRP A C 1
ATOM 810 O O . TRP A 1 104 ? 17.121 -15.510 -5.070 1.00 41.12 104 TRP A O 1
ATOM 820 N N . GLY A 1 105 ? 17.348 -16.539 -7.077 1.00 39.94 105 GLY A N 1
ATOM 821 C CA . GLY A 1 105 ? 18.764 -16.246 -7.337 1.00 39.94 105 GLY A CA 1
ATOM 822 C C . GLY A 1 105 ? 19.171 -14.761 -7.325 1.00 39.94 105 GLY A C 1
ATOM 823 O O . GLY A 1 105 ? 18.319 -13.876 -7.230 1.00 39.94 105 GLY A O 1
ATOM 824 N N . PRO A 1 106 ? 20.487 -14.484 -7.410 1.00 40.59 106 PRO A N 1
ATOM 825 C CA . PRO A 1 106 ? 21.033 -13.136 -7.298 1.00 40.59 106 PRO A CA 1
ATOM 826 C C . PRO A 1 106 ? 20.556 -12.258 -8.459 1.00 40.59 106 PRO A C 1
ATOM 828 O O . PRO A 1 106 ? 20.854 -12.524 -9.621 1.00 40.59 106 PRO A O 1
ATOM 831 N N . VAL A 1 107 ? 19.823 -11.196 -8.127 1.00 44.81 107 VAL A N 1
ATOM 832 C CA . VAL A 1 107 ? 19.533 -10.097 -9.053 1.00 44.81 107 VAL A CA 1
ATOM 833 C C . VAL A 1 107 ? 20.676 -9.088 -8.913 1.00 44.81 107 VAL A C 1
ATOM 835 O O . VAL A 1 107 ? 20.995 -8.735 -7.776 1.00 44.81 107 VAL A O 1
ATOM 838 N N . PRO A 1 108 ? 21.318 -8.642 -10.008 1.00 38.16 108 PRO A N 1
ATOM 839 C CA . PRO A 1 108 ? 22.376 -7.643 -9.938 1.00 38.16 108 PRO A CA 1
ATOM 840 C C . PRO A 1 108 ? 21.871 -6.362 -9.270 1.00 38.16 108 PRO A C 1
ATOM 842 O O . PRO A 1 108 ? 20.822 -5.834 -9.640 1.00 38.16 108 PRO A O 1
ATOM 845 N N . GLU A 1 109 ? 22.622 -5.873 -8.287 1.00 43.00 109 GLU A N 1
ATOM 846 C CA . GLU A 1 109 ? 22.403 -4.559 -7.692 1.00 43.00 109 GLU A CA 1
ATOM 847 C C . GLU A 1 109 ? 22.572 -3.479 -8.773 1.00 43.00 109 GLU A C 1
ATOM 849 O O . GLU A 1 109 ? 23.604 -3.464 -9.454 1.00 43.00 109 GLU A O 1
ATOM 854 N N . PRO A 1 110 ? 21.624 -2.542 -8.946 1.00 42.91 110 PRO A N 1
ATOM 855 C CA . PRO A 1 110 ? 21.941 -1.307 -9.633 1.00 42.91 110 PRO A CA 1
ATOM 856 C C . PRO A 1 110 ? 22.884 -0.504 -8.734 1.00 42.91 110 PRO A C 1
ATOM 858 O O . PRO A 1 110 ? 22.517 -0.009 -7.666 1.00 42.91 110 PRO A O 1
ATOM 861 N N . ALA A 1 111 ? 24.139 -0.425 -9.168 1.00 36.81 111 ALA A N 1
ATOM 862 C CA . ALA A 1 111 ? 25.138 0.430 -8.566 1.00 36.81 111 ALA A CA 1
ATOM 863 C C . ALA A 1 111 ? 24.717 1.890 -8.754 1.00 36.81 111 ALA A C 1
ATOM 865 O O . ALA A 1 111 ? 24.766 2.414 -9.860 1.00 36.81 111 ALA A O 1
ATOM 866 N N . ASN A 1 112 ? 24.385 2.539 -7.638 1.00 42.22 112 ASN A N 1
ATOM 867 C CA . ASN A 1 112 ? 24.382 3.988 -7.493 1.00 42.22 112 ASN A CA 1
ATOM 868 C C . ASN A 1 112 ? 23.446 4.742 -8.451 1.00 42.22 112 ASN A C 1
ATOM 870 O O . ASN A 1 112 ? 23.922 5.386 -9.376 1.00 42.22 112 ASN A O 1
ATOM 874 N N . ASP A 1 113 ? 22.155 4.795 -8.117 1.00 34.91 113 ASP A N 1
ATOM 875 C CA . ASP A 1 113 ? 21.289 5.875 -8.589 1.00 34.91 113 ASP A CA 1
ATOM 876 C C . ASP A 1 113 ? 20.607 6.575 -7.413 1.00 34.91 113 ASP A C 1
ATOM 878 O O . ASP A 1 113 ? 19.816 6.018 -6.649 1.00 34.91 113 ASP A O 1
ATOM 882 N N . ARG A 1 114 ? 20.977 7.846 -7.252 1.00 40.16 114 ARG A N 1
ATOM 883 C CA . ARG A 1 114 ? 20.256 8.801 -6.424 1.00 40.16 114 ARG A CA 1
ATOM 884 C C . ARG A 1 114 ? 18.965 9.167 -7.141 1.00 40.16 114 ARG A C 1
ATOM 886 O O . ARG A 1 114 ? 19.024 9.635 -8.267 1.00 40.16 114 ARG A O 1
ATOM 893 N N . ALA A 1 115 ? 17.874 9.080 -6.386 1.00 35.50 115 ALA A N 1
ATOM 894 C CA . ALA A 1 115 ? 16.619 9.807 -6.540 1.00 35.50 115 ALA A CA 1
ATOM 895 C C . ALA A 1 115 ? 15.916 9.742 -7.905 1.00 35.50 115 ALA A C 1
ATOM 897 O O . ALA A 1 115 ? 16.356 10.320 -8.891 1.00 35.50 115 ALA A O 1
ATOM 898 N N . GLY A 1 116 ? 14.681 9.251 -7.862 1.00 38.03 116 GLY A N 1
ATOM 899 C CA . GLY A 1 116 ? 13.648 9.750 -8.759 1.00 38.03 116 GLY A CA 1
ATOM 900 C C . GLY A 1 116 ? 12.725 8.664 -9.229 1.00 38.03 116 GLY A C 1
ATOM 901 O O . GLY A 1 116 ? 12.952 8.155 -10.308 1.00 38.03 116 GLY A O 1
ATOM 902 N N . PHE A 1 117 ? 11.730 8.370 -8.388 1.00 40.91 117 PHE A N 1
ATOM 903 C CA . PHE A 1 117 ? 10.421 7.780 -8.657 1.00 40.91 117 PHE A CA 1
ATOM 904 C C . PHE A 1 117 ? 9.765 7.559 -7.270 1.00 40.91 117 PHE A C 1
ATOM 906 O O . PHE A 1 117 ? 10.424 7.067 -6.358 1.00 40.91 117 PHE A O 1
ATOM 913 N N . HIS A 1 118 ? 8.533 8.030 -7.034 1.00 46.50 118 HIS A N 1
ATOM 914 C CA . HIS A 1 118 ? 7.906 8.158 -5.699 1.00 46.50 118 HIS A CA 1
ATOM 915 C C . HIS A 1 118 ? 7.553 6.820 -5.004 1.00 46.50 118 HIS A C 1
ATOM 917 O O . HIS A 1 118 ? 6.399 6.560 -4.674 1.00 46.50 118 HIS A O 1
ATOM 923 N N . PHE A 1 119 ? 8.544 5.986 -4.706 1.00 54.22 119 PHE A N 1
ATOM 924 C CA . PHE A 1 119 ? 8.485 5.060 -3.583 1.00 54.22 119 PHE A CA 1
ATOM 925 C C . PHE A 1 119 ? 8.958 5.841 -2.360 1.00 54.22 119 PHE A C 1
ATOM 927 O O . PHE A 1 119 ? 10.149 6.099 -2.191 1.00 54.22 119 PHE A O 1
ATOM 934 N N . GLY A 1 120 ? 8.027 6.288 -1.520 1.00 73.31 120 GLY A N 1
ATOM 935 C CA . GLY A 1 120 ? 8.377 6.898 -0.244 1.00 73.31 120 GLY A CA 1
ATOM 936 C C . GLY A 1 120 ? 8.817 5.816 0.728 1.00 73.31 120 GLY A C 1
ATOM 937 O O . GLY A 1 120 ? 8.154 5.645 1.733 1.00 73.31 120 GLY A O 1
ATOM 938 N N . ALA A 1 121 ? 9.863 5.050 0.428 1.00 81.94 121 ALA A N 1
ATOM 939 C CA . ALA A 1 121 ? 10.298 3.942 1.268 1.00 81.94 121 ALA A CA 1
ATOM 940 C C . ALA A 1 121 ? 11.817 3.886 1.402 1.00 81.94 121 ALA A C 1
ATOM 942 O O . ALA A 1 121 ? 12.552 4.369 0.546 1.00 81.94 121 ALA A O 1
ATOM 943 N N . CYS A 1 122 ? 12.268 3.268 2.486 1.00 87.25 122 CYS A N 1
ATOM 944 C CA . CYS A 1 122 ? 13.666 2.979 2.746 1.00 87.25 122 CYS A CA 1
ATOM 945 C C . CYS A 1 122 ? 14.042 1.644 2.085 1.00 87.25 122 CYS A C 1
ATOM 947 O O . CYS A 1 122 ? 13.563 0.600 2.548 1.00 87.25 122 CYS A O 1
ATOM 949 N N . PRO A 1 123 ? 14.843 1.649 1.002 1.00 85.31 123 PRO A N 1
ATOM 950 C CA . PRO A 1 123 ? 15.255 0.425 0.334 1.00 85.31 123 PRO A CA 1
ATOM 951 C C . PRO A 1 123 ? 16.254 -0.346 1.195 1.00 85.31 123 PRO A C 1
ATOM 953 O O . PRO A 1 123 ? 17.131 0.232 1.835 1.00 85.31 123 PRO A O 1
ATOM 956 N N . LEU A 1 124 ? 16.138 -1.668 1.161 1.00 81.56 124 LEU A N 1
ATOM 957 C CA . LEU A 1 124 ? 17.056 -2.595 1.799 1.00 81.56 124 LEU A CA 1
ATOM 958 C C . LEU A 1 124 ? 17.609 -3.587 0.768 1.00 81.56 124 LEU A C 1
ATOM 960 O O . LEU A 1 124 ? 16.872 -4.021 -0.129 1.00 81.56 124 LEU A O 1
ATOM 964 N N . PRO A 1 125 ? 18.881 -4.001 0.909 1.00 77.50 125 PRO A N 1
ATOM 965 C CA . PRO A 1 125 ? 19.403 -5.167 0.206 1.00 77.50 125 PRO A CA 1
ATOM 966 C C . PRO A 1 125 ? 18.496 -6.387 0.411 1.00 77.50 125 PRO A C 1
ATOM 968 O O . PRO A 1 125 ? 17.904 -6.557 1.479 1.00 77.50 125 PRO A O 1
ATOM 971 N N . LYS A 1 126 ? 18.405 -7.284 -0.581 1.00 74.00 126 LYS A N 1
ATOM 972 C CA . LYS A 1 126 ? 17.537 -8.475 -0.468 1.00 74.00 126 LYS A CA 1
ATOM 973 C C . LYS A 1 126 ? 17.910 -9.379 0.716 1.00 74.00 126 LYS A C 1
ATOM 975 O O . LYS A 1 126 ? 17.022 -9.995 1.286 1.00 74.00 126 LYS A O 1
ATOM 980 N N . THR A 1 127 ? 19.188 -9.396 1.094 1.00 73.31 127 THR A N 1
ATOM 981 C CA . THR A 1 127 ? 19.759 -10.170 2.210 1.00 73.31 127 THR A CA 1
ATOM 982 C C . THR A 1 127 ? 19.799 -9.394 3.530 1.00 73.31 127 THR A C 1
ATOM 984 O O . THR A 1 127 ? 20.484 -9.804 4.468 1.00 73.31 127 THR A O 1
ATOM 987 N N . ALA A 1 128 ? 19.176 -8.214 3.599 1.00 71.56 128 ALA A N 1
ATOM 988 C CA . ALA A 1 128 ? 19.207 -7.401 4.803 1.00 71.56 128 ALA A CA 1
ATOM 989 C C . ALA A 1 128 ? 18.455 -8.107 5.937 1.00 71.56 128 ALA A C 1
ATOM 991 O O . ALA A 1 128 ? 17.247 -8.323 5.864 1.00 71.56 128 ALA A O 1
ATOM 992 N N . VAL A 1 129 ? 19.193 -8.441 6.993 1.00 74.00 129 VAL A N 1
ATOM 993 C CA . VAL A 1 129 ? 18.639 -8.944 8.260 1.00 74.00 129 VAL A CA 1
ATOM 994 C C . VAL A 1 129 ? 18.328 -7.782 9.208 1.00 74.00 129 VAL A C 1
ATOM 996 O O . VAL A 1 129 ? 17.475 -7.903 10.083 1.00 74.00 129 VAL A O 1
ATOM 999 N N . ASP A 1 130 ? 19.003 -6.648 9.010 1.00 78.50 130 ASP A N 1
ATOM 1000 C CA . ASP A 1 130 ? 18.857 -5.445 9.817 1.00 78.50 130 ASP A CA 1
ATOM 1001 C C . ASP A 1 130 ? 18.048 -4.372 9.077 1.00 78.50 130 ASP A C 1
ATOM 1003 O O . ASP A 1 130 ? 18.346 -4.016 7.933 1.00 78.50 130 ASP A O 1
ATOM 1007 N N . VAL A 1 131 ? 17.018 -3.864 9.752 1.00 82.12 131 VAL A N 1
ATOM 1008 C CA . VAL A 1 131 ? 16.119 -2.809 9.266 1.00 82.12 131 VAL A CA 1
ATOM 1009 C C . VAL A 1 131 ? 16.338 -1.478 9.991 1.00 82.12 131 VAL A C 1
ATOM 1011 O O . VAL A 1 131 ? 15.736 -0.476 9.604 1.00 82.12 131 VAL A O 1
ATOM 1014 N N . GLU A 1 132 ? 17.208 -1.438 11.006 1.00 83.56 132 GLU A N 1
ATOM 1015 C CA . GLU A 1 132 ? 17.541 -0.249 11.802 1.00 83.56 132 GLU A CA 1
ATOM 1016 C C . GLU A 1 132 ? 17.870 1.005 10.974 1.00 83.56 132 GLU A C 1
ATOM 1018 O O . GLU A 1 132 ? 17.365 2.085 11.313 1.00 83.56 132 GLU A O 1
ATOM 1023 N N . PRO A 1 133 ? 18.611 0.920 9.846 1.00 82.75 133 PRO A N 1
ATOM 1024 C CA . PRO A 1 133 ? 18.906 2.097 9.026 1.00 82.75 133 PRO A CA 1
ATOM 1025 C C . PRO A 1 133 ? 17.657 2.848 8.538 1.00 82.75 133 PRO A C 1
ATOM 1027 O O . PRO A 1 133 ? 17.712 4.050 8.282 1.00 82.75 133 PRO A O 1
ATOM 1030 N N . CYS A 1 134 ? 16.513 2.166 8.435 1.00 85.62 134 CYS A N 1
ATOM 1031 C CA . CYS A 1 134 ? 15.254 2.756 7.991 1.00 85.62 134 CYS A CA 1
ATOM 1032 C C . CYS A 1 134 ? 14.503 3.539 9.075 1.00 85.62 134 CYS A C 1
ATOM 1034 O O . CYS A 1 134 ? 13.544 4.246 8.751 1.00 85.62 134 CYS A O 1
ATOM 1036 N N . TYR A 1 135 ? 14.914 3.430 10.340 1.00 79.50 135 TYR A N 1
ATOM 1037 C CA . TYR A 1 135 ? 14.242 4.056 11.485 1.00 79.50 135 TYR A CA 1
ATOM 1038 C C . TYR A 1 135 ? 15.055 5.189 12.113 1.00 79.50 135 TYR A C 1
ATOM 1040 O O . TYR A 1 135 ? 14.480 6.137 12.647 1.00 79.50 135 TYR A O 1
ATOM 1048 N N . GLN A 1 136 ? 16.383 5.127 12.018 1.00 74.94 136 GLN A N 1
ATOM 1049 C CA . GLN A 1 136 ? 17.273 6.072 12.698 1.00 74.94 136 GLN A CA 1
ATOM 1050 C C . GLN A 1 136 ? 17.325 7.454 12.029 1.00 74.94 136 GLN A C 1
ATOM 1052 O O . GLN A 1 136 ? 17.599 8.455 12.693 1.00 74.94 136 GLN A O 1
ATOM 1057 N N . ASP A 1 137 ? 17.023 7.543 10.731 1.00 71.12 137 ASP A N 1
ATOM 1058 C CA . ASP A 1 137 ? 17.154 8.790 9.981 1.00 71.12 137 ASP A CA 1
ATOM 1059 C C . ASP A 1 137 ? 15.821 9.533 9.793 1.00 71.12 137 ASP A C 1
ATOM 1061 O O . ASP A 1 137 ? 15.077 9.335 8.828 1.00 71.12 137 ASP A O 1
ATOM 1065 N N . LEU A 1 138 ? 15.530 10.448 10.721 1.00 66.56 138 LEU A N 1
ATOM 1066 C CA . LEU A 1 138 ? 14.367 11.345 10.656 1.00 66.56 138 LEU A CA 1
ATOM 1067 C C . LEU A 1 138 ? 14.469 12.406 9.543 1.00 66.56 138 LEU A C 1
ATOM 1069 O O . LEU A 1 138 ? 13.466 13.040 9.188 1.00 66.56 138 LEU A O 1
ATOM 1073 N N . SER A 1 139 ? 15.683 12.659 9.041 1.00 70.19 139 SER A N 1
ATOM 1074 C CA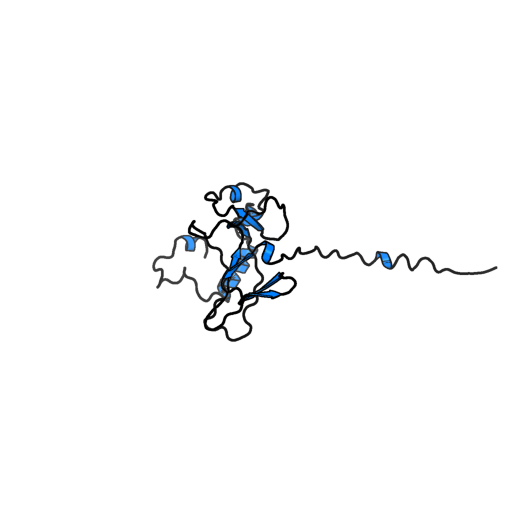 . SER A 1 139 ? 15.957 13.705 8.054 1.00 70.19 139 SER A CA 1
ATOM 1075 C C . SER A 1 139 ? 15.712 13.213 6.629 1.00 70.19 139 SER A C 1
ATOM 1077 O O . SER A 1 139 ? 15.125 13.950 5.834 1.00 70.19 139 SER A O 1
ATOM 1079 N N . ASN A 1 140 ? 16.048 11.949 6.358 1.00 74.62 140 ASN A N 1
ATOM 1080 C CA . ASN A 1 140 ? 15.879 11.308 5.057 1.00 74.62 140 ASN A CA 1
ATOM 1081 C C . ASN A 1 140 ? 14.490 10.684 4.859 1.00 74.62 140 ASN A C 1
ATOM 1083 O O . ASN A 1 140 ? 14.007 10.621 3.728 1.00 74.62 140 ASN A O 1
ATOM 1087 N N . TYR A 1 141 ? 13.801 10.298 5.939 1.00 84.06 141 TYR A N 1
ATOM 1088 C CA . TYR A 1 141 ? 12.493 9.646 5.859 1.00 84.06 141 TYR A CA 1
ATOM 1089 C C . TYR A 1 141 ? 11.411 10.458 6.563 1.00 84.06 141 TYR A C 1
ATOM 1091 O O . TYR A 1 141 ? 11.292 10.481 7.789 1.00 84.06 141 TYR A O 1
ATOM 1099 N N . TRP A 1 142 ? 10.585 11.143 5.769 1.00 86.25 142 TRP A N 1
ATOM 1100 C CA . TRP A 1 142 ? 9.587 12.076 6.294 1.00 86.25 142 TRP A CA 1
ATOM 1101 C C . TRP A 1 142 ? 8.553 11.400 7.201 1.00 86.25 142 TRP A C 1
ATOM 1103 O O . TRP A 1 142 ? 8.102 12.040 8.151 1.00 86.25 142 TRP A O 1
ATOM 1113 N N . TRP A 1 143 ? 8.209 10.133 6.942 1.00 88.12 143 TRP A N 1
ATOM 1114 C CA . TRP A 1 143 ? 7.231 9.367 7.724 1.00 88.12 143 TRP A CA 1
ATOM 1115 C C . TRP A 1 143 ? 7.729 9.014 9.128 1.00 88.12 143 TRP A C 1
ATOM 1117 O O . TRP A 1 143 ? 6.913 8.795 10.016 1.00 88.12 143 TRP A O 1
ATOM 1127 N N . ASN A 1 144 ? 9.042 9.048 9.378 1.00 88.38 144 ASN A N 1
ATOM 1128 C CA . ASN A 1 144 ? 9.581 8.801 10.715 1.00 88.38 144 ASN A CA 1
ATOM 1129 C C . ASN A 1 144 ? 9.394 9.999 11.662 1.00 88.38 144 ASN A C 1
ATOM 1131 O O . ASN A 1 144 ? 9.614 9.879 12.866 1.00 88.38 144 ASN A O 1
ATOM 1135 N N . ARG A 1 145 ? 8.983 11.173 11.162 1.00 89.00 145 ARG A N 1
ATOM 1136 C CA . ARG A 1 145 ? 8.776 12.363 12.001 1.00 89.00 145 ARG A CA 1
ATOM 1137 C C . ARG A 1 145 ? 7.603 12.159 12.957 1.00 89.00 145 ARG A C 1
ATOM 1139 O O . ARG A 1 145 ? 6.560 11.651 12.557 1.00 89.00 145 ARG A O 1
ATOM 1146 N N . SER A 1 146 ? 7.729 12.687 14.176 1.00 90.25 146 SER A N 1
ATOM 1147 C CA . SER A 1 146 ? 6.726 12.556 15.250 1.00 90.25 146 SER A CA 1
ATOM 1148 C C . SER A 1 146 ? 5.304 12.957 14.850 1.00 90.25 146 SER A C 1
ATOM 1150 O O . SER A 1 146 ? 4.337 12.390 15.348 1.00 90.25 146 SER A O 1
ATOM 1152 N N . LYS A 1 147 ? 5.163 13.895 13.905 1.00 91.38 147 LYS A N 1
ATOM 1153 C CA . LYS A 1 147 ? 3.870 14.304 13.338 1.00 91.38 147 LYS A CA 1
ATOM 1154 C C . LYS A 1 147 ? 3.081 13.139 12.713 1.00 91.38 147 LYS A C 1
ATOM 1156 O O . LYS A 1 147 ? 1.861 13.220 12.681 1.00 91.38 147 LYS A O 1
ATOM 1161 N N . TYR A 1 148 ? 3.752 12.105 12.206 1.00 90.69 148 TYR A N 1
ATOM 1162 C CA . TYR A 1 148 ? 3.138 10.981 11.488 1.00 90.69 148 TYR A CA 1
ATOM 1163 C C . TYR A 1 148 ? 3.046 9.698 12.321 1.00 90.69 148 TYR A C 1
ATOM 1165 O O . TYR A 1 148 ? 2.631 8.667 11.807 1.00 90.69 148 TYR A O 1
ATOM 1173 N N . TRP A 1 149 ? 3.414 9.743 13.605 1.00 90.50 149 TRP A N 1
ATOM 1174 C CA . TRP A 1 149 ? 3.312 8.579 14.494 1.00 90.50 149 TRP A CA 1
ATOM 1175 C C . TRP A 1 149 ? 1.866 8.244 14.868 1.00 90.50 149 TRP A C 1
ATOM 1177 O O . TRP A 1 149 ? 1.586 7.144 15.333 1.00 90.50 149 TRP A O 1
ATOM 1187 N N . GLN A 1 150 ? 0.954 9.200 14.696 1.00 92.44 150 GLN A N 1
ATOM 1188 C CA . GLN A 1 150 ? -0.475 9.038 14.929 1.00 92.44 150 GLN A CA 1
ATOM 1189 C C . GLN A 1 150 ? -1.254 9.803 13.863 1.00 92.44 150 GLN A C 1
ATOM 1191 O O . GLN A 1 150 ? -0.766 10.795 13.314 1.00 92.44 150 GLN A O 1
ATOM 1196 N N . LEU A 1 151 ? -2.486 9.364 13.605 1.00 93.38 151 LEU A N 1
ATOM 1197 C CA . LEU A 1 151 ? -3.419 10.112 12.771 1.00 93.38 151 LEU A CA 1
ATOM 1198 C C . LEU A 1 151 ? -3.731 11.464 13.420 1.00 93.38 151 LEU A C 1
ATOM 1200 O O . LEU A 1 151 ? -3.920 11.576 14.633 1.00 93.38 151 LEU A O 1
ATOM 1204 N N . SER A 1 152 ? -3.846 12.508 12.606 1.00 95.56 152 SER A N 1
ATOM 1205 C CA . SER A 1 152 ? -4.401 13.775 13.071 1.00 95.56 152 SER A CA 1
ATOM 1206 C C . SER A 1 152 ? -5.870 13.610 13.470 1.00 95.56 152 SER A C 1
ATOM 1208 O O . SER A 1 152 ? -6.582 12.731 12.983 1.00 95.56 152 SER A O 1
ATOM 1210 N N . GLY A 1 153 ? -6.391 14.532 14.285 1.00 96.56 153 GLY A N 1
ATOM 1211 C CA . GLY A 1 153 ? -7.808 14.510 14.669 1.00 96.56 153 GLY A CA 1
ATOM 1212 C C . GLY A 1 153 ? -8.784 14.589 13.483 1.00 96.56 153 GLY A C 1
ATOM 1213 O O . GLY A 1 153 ? -9.930 14.167 13.612 1.00 96.56 153 GLY A O 1
ATOM 1214 N N . LYS A 1 154 ? -8.351 15.106 12.322 1.00 97.75 154 LYS A N 1
ATOM 1215 C CA . LYS A 1 154 ? -9.150 15.099 11.087 1.00 97.75 154 LYS A CA 1
ATOM 1216 C C . LYS A 1 154 ? -9.123 13.725 10.414 1.00 97.75 154 LYS A C 1
ATOM 1218 O O . LYS A 1 154 ? -10.185 13.216 10.074 1.00 97.75 154 LYS A O 1
ATOM 1223 N N . GLU A 1 155 ? -7.942 13.133 10.256 1.00 96.62 155 GLU A N 1
ATOM 1224 C CA . GLU A 1 155 ? -7.780 11.799 9.657 1.00 96.62 155 GLU A CA 1
ATOM 1225 C C . GLU A 1 155 ? -8.494 10.732 10.493 1.00 96.62 155 GLU A C 1
ATOM 1227 O O . GLU A 1 155 ? -9.212 9.905 9.939 1.00 96.62 155 GLU A O 1
ATOM 1232 N N . GLN A 1 156 ? -8.412 10.818 11.826 1.00 96.19 156 GLN A N 1
ATOM 1233 C CA . GLN A 1 156 ? -9.130 9.916 12.727 1.00 96.19 156 GLN A CA 1
ATOM 1234 C C . GLN A 1 156 ? -10.653 9.995 12.539 1.00 96.19 156 GLN A C 1
ATOM 1236 O O . GLN A 1 156 ? -11.336 8.974 12.550 1.00 96.19 156 GLN A O 1
ATOM 1241 N N . ARG A 1 157 ? -11.211 11.197 12.339 1.00 96.94 157 ARG A N 1
ATOM 1242 C CA . ARG A 1 157 ? -12.651 11.355 12.067 1.00 96.94 157 ARG A CA 1
ATOM 1243 C C . ARG A 1 157 ? -13.040 10.712 10.741 1.00 96.94 157 ARG A C 1
ATOM 1245 O O . ARG A 1 157 ? -14.021 9.984 10.705 1.00 96.94 157 ARG A O 1
ATOM 1252 N N . GLN A 1 158 ? -12.251 10.926 9.689 1.00 97.50 158 GLN A N 1
ATOM 1253 C CA . GLN A 1 158 ? -12.499 10.322 8.376 1.00 97.50 158 GLN A CA 1
ATOM 1254 C C . GLN A 1 158 ? -12.415 8.791 8.431 1.00 97.50 158 GLN A C 1
ATOM 1256 O O . GLN A 1 158 ? -13.260 8.105 7.863 1.00 97.50 158 GLN A O 1
ATOM 1261 N N . PHE A 1 159 ? -11.435 8.253 9.159 1.00 95.75 159 PHE A N 1
ATOM 1262 C CA . PHE A 1 159 ? -11.323 6.820 9.414 1.00 95.75 159 PHE A CA 1
ATOM 1263 C C . PHE A 1 159 ? -12.570 6.271 10.125 1.00 95.75 159 PHE A C 1
ATOM 1265 O O . PHE A 1 159 ? -13.166 5.295 9.665 1.00 95.75 159 PHE A O 1
ATOM 1272 N N . ASN A 1 160 ? -13.026 6.942 11.187 1.00 95.44 160 ASN A N 1
ATOM 1273 C CA . ASN A 1 160 ? -14.219 6.539 11.934 1.00 95.44 160 ASN A CA 1
ATOM 1274 C C . ASN A 1 160 ? -15.500 6.626 11.086 1.00 95.44 160 ASN A C 1
ATOM 1276 O O . ASN A 1 160 ? -16.345 5.739 11.167 1.00 95.44 160 ASN A O 1
ATOM 1280 N N . GLU A 1 161 ? -15.641 7.657 10.248 1.00 97.38 161 GLU A N 1
ATOM 1281 C CA . GLU A 1 161 ? -16.766 7.795 9.313 1.00 97.38 161 GLU A CA 1
ATOM 1282 C C . GLU A 1 161 ? -16.821 6.625 8.325 1.00 97.38 161 GLU A C 1
ATOM 1284 O O . GLU A 1 161 ? -17.892 6.061 8.083 1.00 97.38 161 GLU A O 1
ATOM 1289 N N . VAL A 1 162 ? -15.668 6.223 7.777 1.00 97.06 162 VAL A N 1
ATOM 1290 C CA . VAL A 1 162 ? -15.592 5.073 6.870 1.00 97.06 162 VAL A CA 1
ATOM 1291 C C . VAL A 1 162 ? -15.969 3.785 7.594 1.00 97.06 162 VAL A C 1
ATOM 1293 O O . VAL A 1 162 ? -16.780 3.020 7.070 1.00 97.06 162 VAL A O 1
ATOM 1296 N N . ARG A 1 163 ? -15.447 3.571 8.810 1.00 95.50 163 ARG A N 1
ATOM 1297 C CA . ARG A 1 163 ? -15.784 2.400 9.633 1.00 95.50 163 ARG A CA 1
ATOM 1298 C C . ARG A 1 163 ? -17.279 2.317 9.916 1.00 95.50 163 ARG A C 1
ATOM 1300 O O . ARG A 1 163 ? -17.885 1.284 9.672 1.00 95.50 163 ARG A O 1
ATOM 1307 N N . GLN A 1 164 ? -17.901 3.410 10.348 1.00 95.94 164 GLN A N 1
ATOM 1308 C CA . GLN A 1 164 ? -19.328 3.421 10.683 1.00 9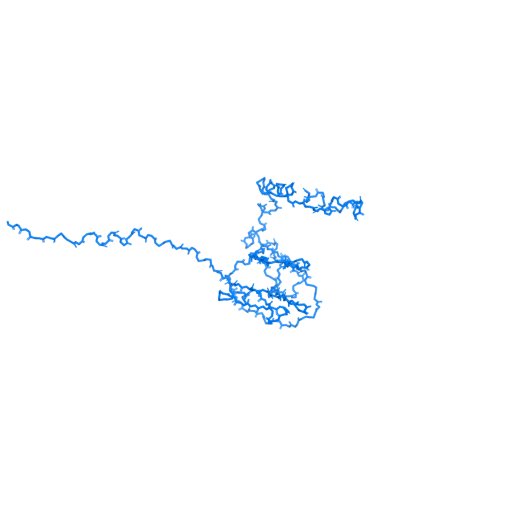5.94 164 GLN A CA 1
ATOM 1309 C C . GLN A 1 164 ? -20.244 3.203 9.474 1.00 95.94 164 GLN A C 1
ATOM 1311 O O . GLN A 1 164 ? -21.342 2.674 9.632 1.00 95.94 164 GLN A O 1
ATOM 1316 N N . LYS A 1 165 ? -19.829 3.641 8.278 1.00 97.88 165 LYS A N 1
ATOM 1317 C CA . LYS A 1 165 ? -20.702 3.655 7.098 1.00 97.88 165 LYS A CA 1
ATOM 1318 C C . LYS A 1 165 ? -20.477 2.493 6.130 1.00 97.88 165 LYS A C 1
ATOM 1320 O O . LYS A 1 165 ? -21.428 2.085 5.467 1.00 97.88 165 LYS A O 1
ATOM 1325 N N . TYR A 1 166 ? -19.244 2.005 6.002 1.00 97.69 166 TYR A N 1
ATOM 1326 C CA . TYR A 1 166 ? -18.862 1.065 4.942 1.00 97.69 166 TYR A CA 1
ATOM 1327 C C . TYR A 1 166 ? -18.251 -0.248 5.452 1.00 97.69 166 TYR A C 1
ATOM 1329 O O . TYR A 1 166 ? -18.076 -1.164 4.651 1.00 97.69 166 TYR A O 1
ATOM 1337 N N . LEU A 1 167 ? -17.932 -0.373 6.747 1.00 96.12 167 LEU A N 1
ATOM 1338 C CA . LEU A 1 167 ? -17.390 -1.615 7.303 1.00 96.12 167 LEU A CA 1
ATOM 1339 C C . LEU A 1 167 ? -18.497 -2.657 7.465 1.00 96.12 167 LEU A C 1
ATOM 1341 O O . LEU A 1 167 ? -19.490 -2.432 8.152 1.00 96.12 167 LEU A O 1
ATOM 1345 N N . ASN A 1 168 ? -18.306 -3.813 6.845 1.00 97.50 168 ASN A N 1
ATOM 1346 C CA . ASN A 1 168 ? -19.222 -4.950 6.922 1.00 97.50 168 ASN A CA 1
ATOM 1347 C C . ASN A 1 168 ? -18.677 -6.109 7.773 1.00 97.50 168 ASN A C 1
ATOM 1349 O O . ASN A 1 168 ? -19.435 -7.012 8.118 1.00 97.50 168 ASN A O 1
ATOM 1353 N N . TYR A 1 169 ? -17.385 -6.098 8.099 1.00 96.44 169 TYR A N 1
ATOM 1354 C CA . TYR A 1 169 ? -16.726 -7.124 8.896 1.00 96.44 169 TYR A CA 1
ATOM 1355 C C . TYR A 1 169 ? -15.524 -6.532 9.640 1.00 96.44 169 TYR A C 1
ATOM 1357 O O . TYR A 1 169 ? -14.697 -5.852 9.034 1.00 96.44 169 TYR A O 1
ATOM 1365 N N . ASP A 1 170 ? -15.410 -6.827 10.935 1.00 95.69 170 ASP A N 1
ATOM 1366 C CA . ASP A 1 170 ? -14.258 -6.495 11.774 1.00 95.69 170 ASP A CA 1
ATOM 1367 C C . ASP A 1 170 ? -13.899 -7.720 12.623 1.00 95.69 170 ASP A C 1
ATOM 1369 O O . ASP A 1 170 ? -14.726 -8.235 13.378 1.00 95.69 170 ASP A O 1
ATOM 1373 N N . TYR A 1 171 ? -12.662 -8.201 12.509 1.00 95.62 171 TYR A N 1
ATOM 1374 C CA . TYR A 1 171 ? -12.216 -9.377 13.257 1.00 95.62 171 TYR A CA 1
ATOM 1375 C C . TYR A 1 171 ? -12.149 -9.119 14.770 1.00 95.62 171 TYR A C 1
ATOM 1377 O O . TYR A 1 171 ? -12.271 -10.060 15.551 1.00 95.62 171 TYR A O 1
ATOM 1385 N N . CYS A 1 172 ? -12.002 -7.860 15.194 1.00 95.56 172 CYS A N 1
ATOM 1386 C CA . CYS A 1 172 ? -12.011 -7.483 16.604 1.00 95.56 172 CYS A CA 1
ATOM 1387 C C . CYS A 1 172 ? -13.414 -7.554 17.240 1.00 95.56 172 CYS A C 1
ATOM 1389 O O . CYS A 1 172 ? -13.515 -7.487 18.468 1.00 95.56 172 CYS A O 1
ATOM 1391 N N . ASP A 1 173 ? -14.479 -7.634 16.433 1.00 95.31 173 ASP A N 1
ATOM 1392 C CA . ASP A 1 173 ? -15.875 -7.803 16.871 1.00 95.31 173 ASP A CA 1
ATOM 1393 C C . ASP A 1 173 ? -16.406 -9.231 16.643 1.00 95.31 173 ASP A C 1
ATOM 1395 O O . ASP A 1 173 ? -17.450 -9.603 17.187 1.00 95.31 173 ASP A O 1
ATOM 1399 N N . ASP A 1 174 ? -15.680 -10.064 15.889 1.00 96.50 174 ASP A N 1
ATOM 1400 C CA . ASP A 1 174 ? -16.019 -11.471 15.664 1.00 96.50 174 ASP A CA 1
ATOM 1401 C C . ASP A 1 174 ? -15.683 -12.327 16.897 1.00 96.50 174 ASP A C 1
ATOM 1403 O O . ASP A 1 174 ? -14.680 -13.039 16.957 1.00 96.50 174 ASP A O 1
ATOM 1407 N N . THR A 1 175 ? -16.564 -12.278 17.894 1.00 96.25 175 THR A N 1
ATOM 1408 C CA . THR A 1 175 ? -16.457 -13.079 19.127 1.00 96.25 175 THR A CA 1
ATOM 1409 C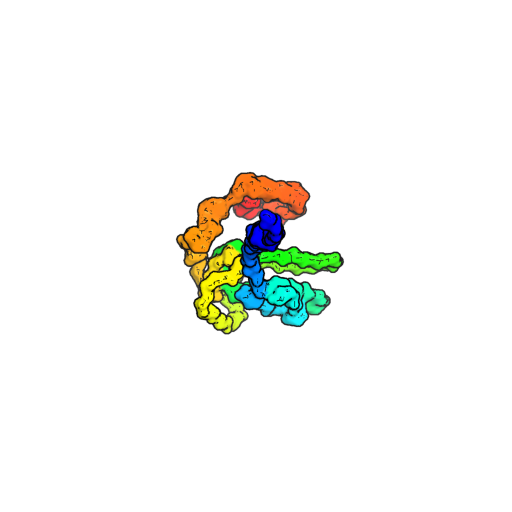 C . THR A 1 175 ? -16.639 -14.580 18.903 1.00 96.25 175 THR A C 1
ATOM 1411 O O . THR A 1 175 ? -16.235 -15.376 19.751 1.00 96.25 175 THR A O 1
ATOM 1414 N N . SER A 1 176 ? -17.205 -14.993 17.762 1.00 97.44 176 SER A N 1
ATOM 1415 C CA . SER A 1 176 ? -17.300 -16.412 17.413 1.00 97.44 176 SER A CA 1
ATOM 1416 C C . SER A 1 176 ? -15.933 -16.972 17.036 1.00 97.44 176 SER A C 1
ATOM 1418 O O . SER A 1 176 ? -15.628 -18.113 17.382 1.00 97.44 176 SER A O 1
ATOM 1420 N N . ARG A 1 177 ? -15.120 -16.197 16.311 1.00 96.69 177 ARG A N 1
ATOM 1421 C CA . ARG A 1 177 ? -13.756 -16.584 15.932 1.00 96.69 177 ARG A CA 1
ATOM 1422 C C . ARG A 1 177 ? -12.734 -16.237 17.010 1.00 96.69 177 ARG A C 1
ATOM 1424 O O . ARG A 1 177 ? -11.808 -17.011 17.245 1.00 96.69 177 ARG A O 1
ATOM 1431 N N . HIS A 1 178 ? -12.917 -15.100 17.673 1.00 95.81 178 HIS A N 1
ATOM 1432 C CA . HIS A 1 178 ? -12.028 -14.573 18.701 1.00 95.81 178 HIS A CA 1
ATOM 1433 C C . HIS A 1 178 ? -12.814 -14.268 19.987 1.00 95.81 178 HIS A C 1
ATOM 1435 O O . HIS A 1 178 ? -13.110 -13.104 20.262 1.00 95.81 178 HIS A O 1
ATOM 1441 N N . PRO A 1 179 ? -13.138 -15.289 20.814 1.00 97.00 179 PRO A N 1
ATOM 1442 C CA . PRO A 1 179 ? -13.863 -15.081 22.074 1.00 97.00 179 PRO A CA 1
ATOM 1443 C C . PRO A 1 179 ? -13.181 -14.069 23.000 1.00 97.00 179 PRO A C 1
ATOM 1445 O O . PRO A 1 179 ? -13.846 -13.297 23.687 1.00 97.00 179 PRO A O 1
ATOM 1448 N N . THR A 1 180 ? -11.847 -14.052 22.968 1.00 96.50 180 THR A N 1
ATOM 1449 C CA . THR A 1 180 ? -11.024 -12.977 23.518 1.00 96.50 180 THR A CA 1
ATOM 1450 C C . THR A 1 180 ? -10.389 -12.227 22.348 1.00 96.50 180 THR A C 1
ATOM 1452 O O . THR A 1 180 ? -9.611 -12.843 21.610 1.00 96.50 180 THR A O 1
ATOM 1455 N N . PRO A 1 181 ? -10.689 -10.930 22.163 1.00 94.94 181 PRO A N 1
ATOM 1456 C CA . PRO A 1 181 ? -10.099 -10.144 21.090 1.00 94.94 181 PRO A CA 1
ATOM 1457 C C . PRO A 1 181 ? -8.566 -10.088 21.187 1.00 94.94 181 PRO A C 1
ATOM 1459 O O . PRO A 1 181 ? -8.030 -10.000 22.299 1.00 94.94 181 PRO A O 1
ATOM 1462 N N . PRO A 1 182 ? -7.857 -10.104 20.048 1.00 95.88 182 PRO A N 1
ATOM 1463 C CA . PRO A 1 182 ? -6.416 -9.889 20.012 1.00 95.88 182 PRO A CA 1
ATOM 1464 C C . PRO A 1 182 ? -5.981 -8.563 20.682 1.00 95.88 182 PRO A C 1
ATOM 1466 O O . PRO A 1 182 ? -6.733 -7.582 20.640 1.00 95.88 182 PRO A O 1
ATOM 1469 N N . PRO A 1 183 ? -4.793 -8.495 21.323 1.00 96.12 183 PRO A N 1
ATOM 1470 C CA . PRO A 1 183 ? -4.383 -7.329 22.115 1.00 96.12 183 PRO A CA 1
ATOM 1471 C C . PRO A 1 183 ? -4.348 -6.004 21.342 1.00 96.12 183 PRO A C 1
ATOM 1473 O O . PRO A 1 183 ? -4.636 -4.949 21.904 1.00 96.12 183 PRO A O 1
ATOM 1476 N N . GLU A 1 184 ? -4.028 -6.038 20.050 1.00 95.25 184 GLU A N 1
ATOM 1477 C CA . GLU A 1 184 ? -3.955 -4.855 19.194 1.00 95.25 184 GLU A CA 1
ATOM 1478 C C . GLU A 1 184 ? -5.318 -4.186 18.973 1.00 95.25 184 GLU A C 1
ATOM 1480 O O . GLU A 1 184 ? -5.378 -2.982 18.713 1.00 95.25 184 GLU A O 1
ATOM 1485 N N . CYS A 1 185 ? -6.419 -4.925 19.155 1.00 94.50 185 CYS A N 1
ATOM 1486 C CA . CYS A 1 185 ? -7.777 -4.392 19.062 1.00 94.50 185 CYS A CA 1
ATOM 1487 C C . CYS A 1 185 ? -8.063 -3.293 20.099 1.00 94.50 185 CYS A C 1
ATOM 1489 O O . CYS A 1 185 ? -9.034 -2.559 19.949 1.00 94.50 185 CYS A O 1
ATOM 1491 N N . GLN A 1 186 ? -7.244 -3.158 21.148 1.00 91.50 186 GLN A N 1
ATOM 1492 C CA . GLN A 1 186 ? -7.362 -2.071 22.127 1.00 91.50 186 GLN A CA 1
ATOM 1493 C C . GLN A 1 186 ? -6.859 -0.725 21.591 1.00 91.50 186 GLN A C 1
ATOM 1495 O O . GLN A 1 186 ? -7.280 0.321 22.079 1.00 91.50 186 GLN A O 1
ATOM 1500 N N . PHE A 1 187 ? -5.962 -0.750 20.603 1.00 88.88 187 PHE A N 1
ATOM 1501 C CA . PHE A 1 187 ? -5.297 0.443 20.076 1.00 88.88 187 PHE A CA 1
ATOM 1502 C C . PHE A 1 187 ? -5.819 0.846 18.693 1.00 88.88 187 PHE A C 1
ATOM 1504 O O . PHE A 1 187 ? -5.766 2.022 18.347 1.00 88.88 187 PHE A O 1
ATOM 1511 N N . ASN A 1 188 ? -6.332 -0.118 17.921 1.00 83.88 188 ASN A N 1
ATOM 1512 C CA . ASN A 1 188 ? -6.652 0.053 16.499 1.00 83.88 188 ASN A CA 1
ATOM 1513 C C . ASN A 1 188 ? -8.161 0.094 16.181 1.00 83.88 188 ASN A C 1
ATOM 1515 O O . ASN A 1 188 ? -8.529 0.029 15.006 1.00 83.88 188 ASN A O 1
ATOM 1519 N N . LYS A 1 189 ? -9.031 0.153 17.199 1.00 74.50 189 LYS A N 1
ATOM 1520 C CA . LYS A 1 189 ? -10.493 0.110 17.025 1.00 74.50 189 LYS A CA 1
ATOM 1521 C C . LYS A 1 189 ? -11.135 1.454 16.697 1.00 74.50 189 LYS A C 1
ATOM 1523 O O . LYS A 1 189 ? -10.730 2.472 17.297 1.00 74.50 189 LYS A O 1
#

Radius of gyration: 25.67 Å; chains: 1; bounding box: 46×90×65 Å

pLDDT: mean 77.93, std 21.03, range [29.5, 97.88]

Sequence (189 aa):
MHFTKMKLACFVAVVYAFGLVVDGASIDIAFDDIYEVVWGGDHVNFLNERRDAQLWMDPAYGAGFGSKLNYGSGFIHMRIKLPDKDSAGVVTAFYGVQKQDGHWGPVPEPANDRAGFHFGACPLPKTAVDVEPCYQDLSNYWWNRSKYWQLSGKEQRQFNEVRQKYLNYDYCDDTSRHPTPPPECQFNK

Foldseek 3Di:
DDDDDDDPDPPVVVVVPPDPPPPPPQLQDACVVWKDWPDDVVQWDADDNNSDIDGDDDPPDTTDMDTPFDFLDFDDDDDDDDDPDDQVPNDDDDDDDDDDDDDDDDDDDPPDDDDDHPGLTHTDHPPDPDSVVRQPDCPSRVCNDPVNPDDDPVRVVVVVVCCVPPDPDDQQPPCVVPVPGDPCSVPPD

Secondary structure (DSSP, 8-state):
-------SSHHHHHHTTS---------PPPHHHHEEEEE-GGGEEEETTTTEEEE---SS---EEEESSEEEEEE--------SS--TT-----------S-S-PPPPP-------S--EEEEE-TT----THHHH-TTT-GGGSGGGSS--HHHHHHHHHHHHHH----TTT-TTT-SS--GGGGT--

InterPro domains:
  IPR000757 Beta-glucanase-like, N-terminal domain [PF00722] (33-100)
  IPR010713 Xyloglucan endo-transglycosylase, C-terminal [PF06955] (139-185)
  IPR013320 Concanavalin A-like lectin/glucanase domain superfamily [SSF49899] (29-104)
  IPR013320 Concanavalin A-like lectin/glucanase domain superfamily [SSF49899] (129-188)
  IPR044791 Beta-glucanase/XTH [PTHR31062] (30-101)